Protein 3K26 (pdb70)

Sequence (361 aa):
YSFKCVNSLKEDHNQPLFGVQFNWHSKEGDPLVFATVGSNRVTLYECHSQGEIRLLQSYVDADADENFYTCAWTYDSNTSHPLLAVAGSRGIIRIINPITMQCIKHYVGHGNAINEELKFHPRDPNLLLSVSKDHALRLWNIQTDTLVAIFGGVEGHRDEVLSADYDLLGEKIMSCGMDHSLKLWRINSKRMMNAIKESYDYNPNKTNRPFISQKIHFPDFSTRDIHRNYVDCVRWLGDLILSKSCENAIVCWKPGKMEDDIDKIKPSESNVTILGRFDYSQCDIWYMRFSMDFWQKMLALGNQVGKLYVWDLEVEDPHKAKCTTLTHHKCGAAIRQTSFSRDSSILIAVCDDASIWRWDRQ

Structure (mmCIF, N/CA/C/O backbone):
data_3K26
#
_entry.id   3K26
#
_cell.length_a   57.920
_cell.length_b   85.310
_cell.length_c   91.390
_cell.angle_alpha   90.00
_cell.angle_beta   90.00
_cell.angle_gamma   90.00
#
_symmetry.space_group_name_H-M   'P 21 21 21'
#
loop_
_entity.id
_entity.type
_entity.pdbx_description
1 polymer 'Polycomb protein EED'
2 polymer 'HISTONE PEPTIDE'
3 water water
#
loop_
_atom_site.group_PDB
_atom_site.id
_atom_site.type_symbol
_atom_site.label_atom_id
_atom_site.label_alt_id
_atom_site.label_comp_id
_atom_site.label_asym_id
_atom_site.label_entity_id
_atom_site.label_seq_id
_atom_site.pdbx_PDB_ins_code
_atom_site.Cartn_x
_atom_site.Cartn_y
_atom_site.Cartn_z
_atom_site.occupancy
_atom_site.B_iso_or_equiv
_atom_site.auth_seq_id
_atom_site.auth_comp_id
_atom_site.auth_asym_id
_atom_site.auth_atom_id
_atom_site.pdbx_PDB_model_num
ATOM 1 N N . TYR A 1 5 ? 10.594 33.367 -25.087 1.00 46.65 80 TYR A N 1
ATOM 2 C CA . TYR A 1 5 ? 12.005 33.173 -25.470 1.00 46.38 80 TYR A CA 1
ATOM 3 C C . TYR A 1 5 ? 12.236 32.432 -26.851 1.00 44.95 80 TYR A C 1
ATOM 4 O O . TYR A 1 5 ? 11.268 32.377 -27.690 1.00 44.54 80 TYR A O 1
ATOM 13 N N . SER A 1 6 ? 13.492 31.954 -27.098 1.00 42.13 81 SER A N 1
ATOM 14 C CA . SER A 1 6 ? 13.985 31.373 -28.398 1.00 37.18 81 SER A CA 1
ATOM 15 C C . SER A 1 6 ? 13.323 30.005 -28.709 1.00 32.82 81 SER A C 1
ATOM 16 O O . SER A 1 6 ? 14.032 28.982 -29.070 1.00 32.00 81 SER A O 1
ATOM 19 N N . PHE A 1 7 ? 11.988 29.991 -28.658 1.00 23.42 82 PHE A N 1
ATOM 20 C CA . PHE A 1 7 ? 11.280 28.737 -29.083 1.00 19.55 82 PHE A CA 1
ATOM 21 C C . PHE A 1 7 ? 11.208 28.582 -30.578 1.00 18.04 82 PHE A C 1
ATOM 22 O O . PHE A 1 7 ? 11.007 29.573 -31.318 1.00 18.76 82 PHE A O 1
ATOM 30 N N . LYS A 1 8 ? 11.386 27.348 -31.071 1.00 14.62 83 LYS A N 1
ATOM 31 C CA . LYS A 1 8 ? 11.066 27.113 -32.443 1.00 14.83 83 LYS A CA 1
ATOM 32 C C . LYS A 1 8 ? 10.181 25.914 -32.657 1.00 13.79 83 LYS A C 1
ATOM 33 O O . LYS A 1 8 ? 10.229 24.958 -31.904 1.00 13.42 83 LYS A O 1
ATOM 39 N N . CYS A 1 9 ? 9.369 25.975 -33.702 1.00 14.18 84 CYS A N 1
ATOM 40 C CA . CYS A 1 9 ? 8.396 24.907 -33.912 1.00 14.71 84 CYS A CA 1
ATOM 41 C C . CYS A 1 9 ? 9.084 23.694 -34.590 1.00 14.22 84 CYS A C 1
ATOM 42 O O . CYS A 1 9 ? 9.730 23.874 -35.635 1.00 15.26 84 CYS A O 1
ATOM 45 N N . VAL A 1 10 ? 9.035 22.563 -33.929 1.00 12.38 85 VAL A N 1
ATOM 46 C CA . VAL A 1 10 ? 9.788 21.390 -34.343 1.00 11.47 85 VAL A CA 1
ATOM 47 C C . VAL A 1 10 ? 8.895 20.283 -34.807 1.00 14.48 85 VAL A C 1
ATOM 48 O O . VAL A 1 10 ? 9.419 19.342 -35.485 1.00 15.54 85 VAL A O 1
ATOM 52 N N . ASN A 1 11 ? 7.597 20.310 -34.529 1.00 13.90 86 ASN A N 1
ATOM 53 C CA . ASN A 1 11 ? 6.703 19.262 -35.077 1.00 12.82 86 ASN A CA 1
ATOM 54 C C . ASN A 1 11 ? 5.284 19.633 -34.868 1.00 13.38 86 ASN A C 1
ATOM 55 O O . ASN A 1 11 ? 4.983 20.562 -34.084 1.00 12.69 86 ASN A O 1
ATOM 60 N N . SER A 1 12 ? 4.386 18.923 -35.496 1.00 11.26 87 SER A N 1
ATOM 61 C CA . SER A 1 12 ? 2.975 19.076 -35.262 1.00 11.16 87 SER A CA 1
ATOM 62 C C . SER A 1 12 ? 2.306 17.751 -35.667 1.00 12.73 87 SER A C 1
ATOM 63 O O . SER A 1 12 ? 2.919 16.937 -36.444 1.00 13.17 87 SER A O 1
ATOM 66 N N . LEU A 1 13 ? 1.101 17.500 -35.191 1.00 12.24 88 LEU A N 1
ATOM 67 C CA . LEU A 1 13 ? 0.336 16.377 -35.695 1.00 13.79 88 LEU A CA 1
ATOM 68 C C . LEU A 1 13 ? -1.135 16.659 -35.481 1.00 14.61 88 LEU A C 1
ATOM 69 O O . LEU A 1 13 ? -1.514 17.652 -34.894 1.00 13.33 88 LEU A O 1
ATOM 74 N N . LYS A 1 14 ? -1.972 15.738 -35.900 1.00 13.13 89 LYS A N 1
ATOM 75 C CA . LYS A 1 14 ? -3.403 15.974 -35.737 1.00 15.26 89 LYS A CA 1
ATOM 76 C C . LYS A 1 14 ? -4.052 14.652 -35.271 1.00 16.12 89 LYS A C 1
ATOM 77 O O . LYS A 1 14 ? -3.735 13.575 -35.818 1.00 18.79 89 LYS A O 1
ATOM 83 N N . GLU A 1 15 ? -4.928 14.689 -34.295 1.00 13.46 90 GLU A N 1
ATOM 84 C CA . GLU A 1 15 ? -5.636 13.490 -33.857 1.00 11.65 90 GLU A CA 1
ATOM 85 C C . GLU A 1 15 ? -6.816 13.160 -34.789 1.00 14.58 90 GLU A C 1
ATOM 86 O O . GLU A 1 15 ? -7.439 14.052 -35.394 1.00 15.63 90 GLU A O 1
ATOM 92 N N . ASP A 1 16 ? -7.116 11.868 -34.830 1.00 15.61 91 ASP A N 1
ATOM 93 C CA . ASP A 1 16 ? -8.046 11.380 -35.920 1.00 18.81 91 ASP A CA 1
ATOM 94 C C . ASP A 1 16 ? -9.497 11.720 -35.736 1.00 17.92 91 ASP A C 1
ATOM 95 O O . ASP A 1 16 ? -10.282 11.598 -36.698 1.00 18.07 91 ASP A O 1
ATOM 100 N N . HIS A 1 17 ? -9.897 12.237 -34.590 1.00 17.60 92 HIS A N 1
ATOM 101 C CA . HIS A 1 17 ? -11.271 12.595 -34.352 1.00 15.74 92 HIS A CA 1
ATOM 102 C C . HIS A 1 17 ? -11.721 13.918 -34.974 1.00 16.75 92 HIS A C 1
ATOM 103 O O . HIS A 1 17 ? -12.948 14.161 -35.119 1.00 18.26 92 HIS A O 1
ATOM 110 N N . ASN A 1 18 ? -10.740 14.783 -35.255 1.00 17.34 93 ASN A N 1
ATOM 111 C CA . ASN A 1 18 ? -10.987 16.098 -35.889 1.00 19.39 93 ASN A CA 1
ATOM 112 C C . ASN A 1 18 ? -11.875 17.019 -35.053 1.00 17.88 93 ASN A C 1
ATOM 113 O O . ASN A 1 18 ? -12.469 17.952 -35.583 1.00 21.76 93 ASN A O 1
ATOM 118 N N . GLN A 1 19 ? -12.009 16.774 -33.762 1.00 16.00 94 GLN A N 1
ATOM 119 C CA . GLN A 1 19 ? -12.789 17.653 -32.867 1.00 13.53 94 GLN A CA 1
ATOM 120 C C . GLN A 1 19 ? -11.806 18.518 -32.052 1.00 12.67 94 GLN A C 1
ATOM 121 O O . GLN A 1 19 ? -10.637 18.235 -32.024 1.00 13.19 94 GLN A O 1
ATOM 127 N N . PRO A 1 20 ? -12.304 19.585 -31.390 1.00 13.03 95 PRO A N 1
ATOM 128 C CA . PRO A 1 20 ? -11.368 20.447 -30.719 1.00 10.31 95 PRO A CA 1
ATOM 129 C C . PRO A 1 20 ? -10.613 19.683 -29.597 1.00 9.41 95 PRO A C 1
ATOM 130 O O . PRO A 1 20 ? -11.199 18.859 -28.866 1.00 11.50 95 PRO A O 1
ATOM 134 N N . LEU A 1 21 ? -9.334 19.990 -29.468 1.00 9.90 96 LEU A N 1
ATOM 135 C CA . LEU A 1 21 ? -8.591 19.532 -28.280 1.00 11.60 96 LEU A CA 1
ATOM 136 C C . LEU A 1 21 ? -8.705 20.691 -27.321 1.00 12.47 96 LEU A C 1
ATOM 137 O O . LEU A 1 21 ? -8.217 21.830 -27.607 1.00 12.36 96 LEU A O 1
ATOM 142 N N . PHE A 1 22 ? -9.438 20.476 -26.215 1.00 9.77 97 PHE A N 1
ATOM 143 C CA . PHE A 1 22 ? -9.738 21.573 -25.252 1.00 10.51 97 PHE A CA 1
ATOM 144 C C . PHE A 1 22 ? -8.638 21.686 -24.196 1.00 11.48 97 PHE A C 1
ATOM 145 O O . PHE A 1 22 ? -8.520 22.736 -23.532 1.00 14.69 97 PHE A O 1
ATOM 153 N N . GLY A 1 23 ? -7.862 20.606 -24.014 1.00 9.06 98 GLY A N 1
ATOM 154 C CA . GLY A 1 23 ? -6.901 20.620 -22.967 1.00 8.58 98 GLY A CA 1
ATOM 155 C C . GLY A 1 23 ? -5.602 19.921 -23.226 1.00 9.06 98 GLY A C 1
ATOM 156 O O . GLY A 1 23 ? -5.541 18.968 -23.996 1.00 8.55 98 GLY A O 1
ATOM 157 N N . VAL A 1 24 ? -4.531 20.488 -22.654 1.00 5.99 99 VAL A N 1
ATOM 158 C CA . VAL A 1 24 ? -3.222 19.787 -22.697 1.00 6.21 99 VAL A CA 1
ATOM 159 C C . VAL A 1 24 ? -2.473 19.971 -21.380 1.00 8.60 99 VAL A C 1
ATOM 160 O O . VAL A 1 24 ? -2.492 21.063 -20.847 1.00 8.34 99 VAL A O 1
ATOM 164 N N . GLN A 1 25 ? -1.835 18.914 -20.878 1.00 5.83 100 GLN A N 1
ATOM 165 C CA . GLN A 1 25 ? -1.018 19.057 -19.657 1.00 6.21 100 GLN A CA 1
ATOM 166 C C . GLN A 1 25 ? 0.211 18.143 -19.748 1.00 7.64 100 GLN A C 1
ATOM 167 O O . GLN A 1 25 ? 0.037 16.914 -19.837 1.00 7.55 100 GLN A O 1
ATOM 173 N N . PHE A 1 26 ? 1.416 18.765 -19.618 1.00 6.85 101 PHE A N 1
ATOM 174 C CA . PHE A 1 26 ? 2.581 17.892 -19.301 1.00 5.77 101 PHE A CA 1
ATOM 175 C C . PHE A 1 26 ? 2.417 17.330 -17.921 1.00 6.61 101 PHE A C 1
ATOM 176 O O . PHE A 1 26 ? 1.843 17.984 -17.009 1.00 7.90 101 PHE A O 1
ATOM 184 N N . ASN A 1 27 ? 2.983 16.094 -17.780 1.00 7.17 102 ASN A N 1
ATOM 185 C CA . ASN A 1 27 ? 3.085 15.495 -16.477 1.00 7.95 102 ASN A CA 1
ATOM 186 C C . ASN A 1 27 ? 4.289 16.052 -15.722 1.00 9.72 102 ASN A C 1
ATOM 187 O O . ASN A 1 27 ? 5.434 15.630 -16.029 1.00 11.06 102 ASN A O 1
ATOM 192 N N . TRP A 1 28 ? 4.090 16.964 -14.735 1.00 10.49 103 TRP A N 1
ATOM 193 C CA . TRP A 1 28 ? 5.240 17.453 -13.980 1.00 11.09 103 TRP A CA 1
ATOM 194 C C . TRP A 1 28 ? 5.663 16.511 -12.849 1.00 13.06 103 TRP A C 1
ATOM 195 O O . TRP A 1 28 ? 6.624 16.830 -12.126 1.00 18.37 103 TRP A O 1
ATOM 206 N N . HIS A 1 29 ? 5.022 15.357 -12.729 1.00 14.09 104 HIS A N 1
ATOM 207 C CA . HIS A 1 29 ? 5.470 14.327 -11.743 1.00 15.45 104 HIS A CA 1
ATOM 208 C C . HIS A 1 29 ? 6.262 13.233 -12.497 1.00 18.02 104 HIS A C 1
ATOM 209 O O . HIS A 1 29 ? 6.331 12.145 -11.992 1.00 22.25 104 HIS A O 1
ATOM 216 N N . SER A 1 30 ? 6.730 13.488 -13.728 1.00 21.06 105 SER A N 1
ATOM 217 C CA . SER A 1 30 ? 7.421 12.407 -14.491 1.00 23.76 105 SER A CA 1
ATOM 218 C C . SER A 1 30 ? 8.742 12.115 -13.827 1.00 25.76 105 SER A C 1
ATOM 219 O O . SER A 1 30 ? 9.299 12.983 -13.209 1.00 26.54 105 SER A O 1
ATOM 222 N N . LYS A 1 31 ? 9.202 10.851 -13.852 1.00 28.32 106 LYS A N 1
ATOM 223 C CA . LYS A 1 31 ? 10.367 10.473 -13.017 1.00 29.15 106 LYS A CA 1
ATOM 224 C C . LYS A 1 31 ? 11.695 10.869 -13.692 1.00 27.90 106 LYS A C 1
ATOM 225 O O . LYS A 1 31 ? 11.772 11.061 -14.905 1.00 27.17 106 LYS A O 1
ATOM 231 N N . GLU A 1 32 ? 12.741 11.082 -12.895 1.00 28.67 107 GLU A N 1
ATOM 232 C CA . GLU A 1 32 ? 14.033 11.528 -13.459 1.00 29.73 107 GLU A CA 1
ATOM 233 C C . GLU A 1 32 ? 14.476 10.489 -14.443 1.00 29.68 107 GLU A C 1
ATOM 234 O O . GLU A 1 32 ? 14.343 9.292 -14.158 1.00 29.18 107 GLU A O 1
ATOM 240 N N . GLY A 1 33 ? 15.045 10.922 -15.559 1.00 28.99 108 GLY A N 1
ATOM 241 C CA . GLY A 1 33 ? 15.555 9.960 -16.546 1.00 30.00 108 GLY A CA 1
ATOM 242 C C . GLY A 1 33 ? 14.471 9.486 -17.544 1.00 29.56 108 GLY A C 1
ATOM 243 O O . GLY A 1 33 ? 14.807 8.939 -18.584 1.00 31.68 108 GLY A O 1
ATOM 244 N N . ASP A 1 34 ? 13.180 9.639 -17.237 1.00 27.05 109 ASP A N 1
ATOM 245 C CA . ASP A 1 34 ? 12.146 9.178 -18.177 1.00 25.00 109 ASP A CA 1
ATOM 246 C C . ASP A 1 34 ? 11.783 10.354 -19.160 1.00 22.81 109 ASP A C 1
ATOM 247 O O . ASP A 1 34 ? 11.883 11.528 -18.758 1.00 19.20 109 ASP A O 1
ATOM 252 N N . PRO A 1 35 ? 11.277 10.041 -20.373 1.00 20.80 110 PRO A N 1
ATOM 253 C CA . PRO A 1 35 ? 10.953 11.076 -21.306 1.00 20.43 110 PRO A CA 1
ATOM 254 C C . PRO A 1 35 ? 9.796 11.952 -20.771 1.00 15.27 110 PRO A C 1
ATOM 255 O O . PRO A 1 35 ? 9.019 11.507 -19.928 1.00 16.75 110 PRO A O 1
ATOM 259 N N . LEU A 1 36 ? 9.722 13.174 -21.281 1.00 14.47 111 LEU A N 1
ATOM 260 C CA . LEU A 1 36 ? 8.633 14.037 -20.957 1.00 13.00 111 LEU A CA 1
ATOM 261 C C . LEU A 1 36 ? 7.352 13.565 -21.631 1.00 14.68 111 LEU A C 1
ATOM 262 O O . LEU A 1 36 ? 7.400 13.130 -22.789 1.00 13.85 111 LEU A O 1
ATOM 267 N N . VAL A 1 37 ? 6.225 13.676 -20.919 1.00 10.93 112 VAL A N 1
ATOM 268 C CA . VAL A 1 37 ? 4.958 13.080 -21.388 1.00 10.20 112 VAL A CA 1
ATOM 269 C C . VAL A 1 37 ? 3.888 14.125 -21.170 1.00 9.92 112 VAL A C 1
ATOM 270 O O . VAL A 1 37 ? 3.938 14.846 -20.150 1.00 10.79 112 VAL A O 1
ATOM 274 N N . PHE A 1 38 ? 3.010 14.262 -22.163 1.00 7.73 113 PHE A N 1
ATOM 275 C CA . PHE A 1 38 ? 1.899 15.164 -21.994 1.00 6.98 113 PHE A CA 1
ATOM 276 C C . PHE A 1 38 ? 0.602 14.395 -22.377 1.00 8.13 113 PHE A C 1
ATOM 277 O O . PHE A 1 38 ? 0.603 13.473 -23.208 1.00 7.79 113 PHE A O 1
ATOM 285 N N . ALA A 1 39 ? -0.484 14.876 -21.784 1.00 6.62 114 ALA A N 1
ATOM 286 C CA . ALA A 1 39 ? -1.836 14.383 -22.172 1.00 6.87 114 ALA A CA 1
ATOM 287 C C . ALA A 1 39 ? -2.615 15.440 -22.931 1.00 7.83 114 ALA A C 1
ATOM 288 O O . ALA A 1 39 ? -2.490 16.649 -22.623 1.00 7.72 114 ALA A O 1
ATOM 290 N N . THR A 1 40 ? -3.465 14.981 -23.877 1.00 8.05 115 THR A N 1
ATOM 291 C CA . THR A 1 40 ? -4.387 15.920 -24.551 1.00 9.16 115 THR A CA 1
ATOM 292 C C . THR A 1 40 ? -5.772 15.409 -24.243 1.00 8.74 115 THR A C 1
ATOM 293 O O . THR A 1 40 ? -5.969 14.170 -24.125 1.00 10.02 115 THR A O 1
ATOM 297 N N . VAL A 1 41 ? -6.776 16.296 -24.320 1.00 7.34 116 VAL A N 1
ATOM 298 C CA . VAL A 1 41 ? -8.180 15.825 -24.125 1.00 9.57 116 VAL A CA 1
ATOM 299 C C . VAL A 1 41 ? -9.013 16.492 -25.160 1.00 8.85 116 VAL A C 1
ATOM 300 O O . VAL A 1 41 ? -8.902 17.686 -25.424 1.00 9.81 116 VAL A O 1
ATOM 304 N N . GLY A 1 42 ? -9.883 15.664 -25.764 1.00 9.09 117 GLY A N 1
ATOM 305 C CA . GLY A 1 42 ? -10.899 16.260 -26.648 1.00 11.20 117 GLY A CA 1
ATOM 306 C C . GLY A 1 42 ? -11.647 15.098 -27.229 1.00 11.12 117 GLY A C 1
ATOM 307 O O . GLY A 1 42 ? -11.336 13.910 -26.953 1.00 11.41 117 GLY A O 1
ATOM 308 N N . SER A 1 43 ? -12.720 15.453 -27.908 1.00 11.02 118 SER A N 1
ATOM 309 C CA . SER A 1 43 ? -13.713 14.397 -28.294 1.00 12.25 118 SER A CA 1
ATOM 310 C C . SER A 1 43 ? -14.076 13.661 -26.977 1.00 10.22 118 SER A C 1
ATOM 311 O O . SER A 1 43 ? -14.102 14.308 -25.904 1.00 12.63 118 SER A O 1
ATOM 314 N N . ASN A 1 44 ? -14.215 12.320 -27.010 1.00 10.87 119 ASN A N 1
ATOM 315 C CA . ASN A 1 44 ? -14.436 11.560 -25.811 1.00 10.63 119 ASN A CA 1
ATOM 316 C C . ASN A 1 44 ? -13.173 10.804 -25.406 1.00 10.36 119 ASN A C 1
ATOM 317 O O . ASN A 1 44 ? -13.271 9.634 -24.921 1.00 10.26 119 ASN A O 1
ATOM 322 N N . ARG A 1 45 ? -12.007 11.452 -25.570 1.00 9.13 120 ARG A N 1
ATOM 323 C CA . ARG A 1 45 ? -10.752 10.690 -25.240 1.00 9.62 120 ARG A CA 1
ATOM 324 C C . ARG A 1 45 ? -9.715 11.565 -24.546 1.00 10.22 120 ARG A C 1
ATOM 325 O O . ARG A 1 45 ? -9.781 12.785 -24.541 1.00 9.79 120 ARG A O 1
ATOM 333 N N . VAL A 1 46 ? -8.805 10.845 -23.929 1.00 8.07 121 VAL A N 1
ATOM 334 C CA . VAL A 1 46 ? -7.575 11.460 -23.431 1.00 7.21 121 VAL A CA 1
ATOM 335 C C . VAL A 1 46 ? -6.461 10.634 -24.054 1.00 7.51 121 VAL A C 1
ATOM 336 O O . VAL A 1 46 ? -6.577 9.401 -24.151 1.00 9.39 121 VAL A O 1
ATOM 340 N N . THR A 1 47 ? -5.390 11.327 -24.489 1.00 7.40 122 THR A N 1
ATOM 341 C CA . THR A 1 47 ? -4.285 10.559 -25.174 1.00 6.61 122 THR A CA 1
ATOM 342 C C . THR A 1 47 ? -2.993 11.018 -24.566 1.00 7.81 122 THR A C 1
ATOM 343 O O . THR A 1 47 ? -2.850 12.230 -24.305 1.00 8.32 122 THR A O 1
ATOM 347 N N . LEU A 1 48 ? -2.037 10.094 -24.414 1.00 8.08 123 LEU A N 1
ATOM 348 C CA . LEU A 1 48 ? -0.704 10.476 -23.903 1.00 8.11 123 LEU A CA 1
ATOM 349 C C . LEU A 1 48 ? 0.301 10.392 -25.064 1.00 7.42 123 LEU A C 1
ATOM 350 O O . LEU A 1 48 ? 0.231 9.419 -25.922 1.00 9.29 123 LEU A O 1
ATOM 355 N N . TYR A 1 49 ? 1.261 11.287 -24.983 1.00 8.56 124 TYR A N 1
ATOM 356 C CA . TYR A 1 49 ? 2.373 11.283 -25.972 1.00 7.31 124 TYR A CA 1
ATOM 357 C C . TYR A 1 49 ? 3.665 11.504 -25.245 1.00 10.06 124 TYR A C 1
ATOM 358 O O . TYR A 1 49 ? 3.713 12.177 -24.156 1.00 8.72 124 TYR A O 1
ATOM 367 N N . GLU A 1 50 ? 4.782 10.992 -25.810 1.00 9.01 125 GLU A N 1
ATOM 368 C CA . GLU A 1 50 ? 6.076 11.260 -25.208 1.00 11.36 125 GLU A CA 1
ATOM 369 C C . GLU A 1 50 ? 6.930 12.084 -26.138 1.00 13.01 125 GLU A C 1
ATOM 370 O O . GLU A 1 50 ? 6.913 11.840 -27.362 1.00 13.96 125 GLU A O 1
ATOM 376 N N . CYS A 1 51 ? 7.655 13.083 -25.606 1.00 10.92 126 CYS A N 1
ATOM 377 C CA . CYS A 1 51 ? 8.512 13.972 -26.447 1.00 12.51 126 CYS A CA 1
ATOM 378 C C . CYS A 1 51 ? 9.923 13.344 -26.538 1.00 12.88 126 CYS A C 1
ATOM 379 O O . CYS A 1 51 ? 10.532 12.962 -25.528 1.00 15.67 126 CYS A O 1
ATOM 382 N N . HIS A 1 52 ? 10.389 13.229 -27.777 1.00 12.44 127 HIS A N 1
ATOM 383 C CA . HIS A 1 52 ? 11.688 12.736 -28.054 1.00 14.79 127 HIS A CA 1
ATOM 384 C C . HIS A 1 52 ? 12.510 13.688 -28.888 1.00 16.44 127 HIS A C 1
ATOM 385 O O . HIS A 1 52 ? 12.061 14.743 -29.330 1.00 15.81 127 HIS A O 1
ATOM 392 N N . SER A 1 53 ? 13.765 13.271 -29.155 1.00 16.86 128 SER A N 1
ATOM 393 C CA . SER A 1 53 ? 14.674 14.134 -29.918 1.00 16.83 128 SER A CA 1
ATOM 394 C C . SER A 1 53 ? 14.195 14.298 -31.331 1.00 18.13 128 SER A C 1
ATOM 395 O O . SER A 1 53 ? 13.330 13.536 -31.854 1.00 16.13 128 SER A O 1
ATOM 398 N N . GLN A 1 54 ? 14.770 15.315 -32.021 1.00 19.67 129 GLN A N 1
ATOM 399 C CA . GLN A 1 54 ? 14.402 15.664 -33.375 1.00 19.69 129 GLN A CA 1
ATOM 400 C C . GLN A 1 54 ? 12.956 15.938 -33.519 1.00 17.15 129 GLN A C 1
ATOM 401 O O . GLN A 1 54 ? 12.362 15.696 -34.543 1.00 19.25 129 GLN A O 1
ATOM 407 N N . GLY A 1 55 ? 12.372 16.499 -32.456 1.00 17.37 130 GLY A N 1
ATOM 408 C CA . GLY A 1 55 ? 11.021 16.944 -32.539 1.00 15.07 130 GLY A CA 1
ATOM 409 C C . GLY A 1 55 ? 9.995 15.773 -32.423 1.00 15.77 130 GLY A C 1
ATOM 410 O O . GLY A 1 55 ? 8.801 15.966 -32.574 1.00 15.38 130 GLY A O 1
ATOM 411 N N . GLU A 1 56 ? 10.437 14.526 -32.257 1.00 13.11 131 GLU A N 1
ATOM 412 C CA . GLU A 1 56 ? 9.460 13.441 -32.349 1.00 14.06 131 GLU A CA 1
ATOM 413 C C . GLU A 1 56 ? 8.390 13.540 -31.223 1.00 13.56 131 GLU A C 1
ATOM 414 O O . GLU A 1 56 ? 8.757 13.752 -30.059 1.00 13.53 131 GLU A O 1
ATOM 420 N N . ILE A 1 57 ? 7.114 13.316 -31.581 1.00 15.17 132 ILE A N 1
ATOM 421 C CA . ILE A 1 57 ? 6.002 13.233 -30.589 1.00 13.76 132 ILE A CA 1
ATOM 422 C C . ILE A 1 57 ? 5.529 11.802 -30.736 1.00 15.37 132 ILE A C 1
ATOM 423 O O . ILE A 1 57 ? 4.803 11.520 -31.715 1.00 16.82 132 ILE A O 1
ATOM 428 N N . ARG A 1 58 ? 5.903 10.946 -29.787 1.00 10.20 133 ARG A N 1
ATOM 429 C CA . ARG A 1 58 ? 5.524 9.513 -29.912 1.00 11.09 133 ARG A CA 1
ATOM 430 C C . ARG A 1 58 ? 4.171 9.192 -29.253 1.00 11.14 133 ARG A C 1
ATOM 431 O O . ARG A 1 58 ? 3.943 9.464 -28.081 1.00 9.64 133 ARG A O 1
ATOM 439 N N . LEU A 1 59 ? 3.249 8.698 -30.059 1.00 9.39 134 LEU A N 1
ATOM 440 C CA . LEU A 1 59 ? 1.896 8.318 -29.566 1.00 8.59 134 LEU A CA 1
ATOM 441 C C . LEU A 1 59 ? 1.937 7.106 -28.714 1.00 9.40 134 LEU A C 1
ATOM 442 O O . LEU A 1 59 ? 2.562 6.081 -29.087 1.00 10.64 134 LEU A O 1
ATOM 447 N N . LEU A 1 60 ? 1.312 7.191 -27.528 1.00 7.67 135 LEU A N 1
ATOM 448 C CA . LEU A 1 60 ? 1.346 6.001 -26.619 1.00 7.22 135 LEU A CA 1
ATOM 449 C C . LEU A 1 60 ? -0.012 5.324 -26.672 1.00 8.45 135 LEU A C 1
ATOM 450 O O . LEU A 1 60 ? -0.223 4.380 -27.475 1.00 8.90 135 LEU A O 1
ATOM 455 N N . GLN A 1 61 ? -0.978 5.777 -25.868 1.00 7.93 136 GLN A N 1
ATOM 456 C CA . GLN A 1 61 ? -2.262 5.041 -25.779 1.00 8.10 136 GLN A CA 1
ATOM 457 C C . GLN A 1 61 ? -3.315 6.045 -25.275 1.00 9.42 136 GLN A C 1
ATOM 458 O O . GLN A 1 61 ? -2.960 6.987 -24.495 1.00 8.38 136 GLN A O 1
ATOM 464 N N . SER A 1 62 ? -4.550 5.807 -25.622 1.00 8.26 137 SER A N 1
ATOM 465 C CA . SER A 1 62 ? -5.672 6.639 -25.196 1.00 7.98 137 SER A CA 1
ATOM 466 C C . SER A 1 62 ? -6.604 5.909 -24.265 1.00 10.14 137 SER A C 1
ATOM 467 O O . SER A 1 62 ? -6.591 4.668 -24.171 1.00 10.56 137 SER A O 1
ATOM 470 N N . TYR A 1 63 ? -7.347 6.691 -23.471 1.00 9.44 138 TYR A N 1
ATOM 471 C CA . TYR A 1 63 ? -8.531 6.192 -22.806 1.00 8.67 138 TYR A CA 1
ATOM 472 C C . TYR A 1 63 ? -9.709 6.797 -23.612 1.00 9.75 138 TYR A C 1
ATOM 473 O O . TYR A 1 63 ? -9.742 8.028 -23.842 1.00 10.34 138 TYR A O 1
ATOM 482 N N . VAL A 1 64 ? -10.646 5.951 -24.054 1.00 10.68 139 VAL A N 1
ATOM 483 C CA . VAL A 1 64 ? -11.836 6.464 -24.809 1.00 9.64 139 VAL A CA 1
ATOM 484 C C . VAL A 1 64 ? -13.046 6.113 -23.947 1.00 11.51 139 VAL A C 1
ATOM 485 O O . VAL A 1 64 ? -13.257 4.977 -23.562 1.00 12.51 139 VAL A O 1
ATOM 489 N N . ASP A 1 65 ? -13.911 7.099 -23.685 1.00 9.10 140 ASP A N 1
ATOM 490 C CA . ASP A 1 65 ? -15.064 6.841 -22.809 1.00 11.56 140 ASP A CA 1
ATOM 491 C C . ASP A 1 65 ? -16.068 5.907 -23.502 1.00 14.50 140 ASP A C 1
ATOM 492 O O . ASP A 1 65 ? -16.198 5.920 -24.741 1.00 15.24 140 ASP A O 1
ATOM 497 N N . ALA A 1 66 ? -16.737 5.112 -22.676 1.00 16.47 141 ALA A N 1
ATOM 498 C CA . ALA A 1 66 ? -17.823 4.254 -23.222 1.00 18.98 141 ALA A CA 1
ATOM 499 C C . ALA A 1 66 ? -18.923 5.048 -23.905 1.00 18.65 141 ALA A C 1
ATOM 500 O O . ALA A 1 66 ? -19.561 4.518 -24.870 1.00 19.20 141 ALA A O 1
ATOM 502 N N . ASP A 1 67 ? -19.160 6.283 -23.458 1.00 16.41 142 ASP A N 1
ATOM 503 C CA . ASP A 1 67 ? -20.194 7.098 -24.067 1.00 19.27 142 ASP A CA 1
ATOM 504 C C . ASP A 1 67 ? -19.622 7.855 -25.241 1.00 18.95 142 ASP A C 1
ATOM 505 O O . ASP A 1 67 ? -18.841 8.782 -25.056 1.00 18.70 142 ASP A O 1
ATOM 510 N N . ALA A 1 68 ? -20.130 7.596 -26.436 1.00 19.45 143 ALA A N 1
ATOM 511 C CA . ALA A 1 68 ? -19.684 8.330 -27.626 1.00 20.08 143 ALA A CA 1
ATOM 512 C C . ALA A 1 68 ? -19.990 9.826 -27.492 1.00 20.20 143 ALA A C 1
ATOM 513 O O . ALA A 1 68 ? -19.393 10.644 -28.194 1.00 21.80 143 ALA A O 1
ATOM 515 N N . ASP A 1 69 ? -20.937 10.171 -26.634 1.00 19.17 144 ASP A N 1
ATOM 516 C CA . ASP A 1 69 ? -21.342 11.582 -26.471 1.00 20.87 144 ASP A CA 1
ATOM 517 C C . ASP A 1 69 ? -20.620 12.350 -25.328 1.00 18.81 144 ASP A C 1
ATOM 518 O O . ASP A 1 69 ? -20.934 13.525 -25.047 1.00 18.22 144 ASP A O 1
ATOM 523 N N . GLU A 1 70 ? -19.782 11.628 -24.565 1.00 14.98 145 GLU A N 1
ATOM 524 C CA . GLU A 1 70 ? -18.912 12.367 -23.594 1.00 14.75 145 GLU A CA 1
ATOM 525 C C . GLU A 1 70 ? -18.051 13.323 -24.384 1.00 14.05 145 GLU A C 1
ATOM 526 O O . GLU A 1 70 ? -17.659 13.008 -25.561 1.00 13.23 145 GLU A O 1
ATOM 532 N N . ASN A 1 71 ? -17.686 14.492 -23.794 1.00 10.86 146 ASN A N 1
ATOM 533 C CA . ASN A 1 71 ? -16.688 15.307 -24.367 1.00 10.63 146 ASN A CA 1
ATOM 534 C C . ASN A 1 71 ? -15.753 15.737 -23.236 1.00 9.76 146 ASN A C 1
ATOM 535 O O . ASN A 1 71 ? -16.243 16.444 -22.323 1.00 11.21 146 ASN A O 1
ATOM 540 N N . PHE A 1 72 ? -14.504 15.257 -23.187 1.00 9.38 147 PHE A N 1
ATOM 541 C CA . PHE A 1 72 ? -13.666 15.653 -22.076 1.00 9.48 147 PHE A CA 1
ATOM 542 C C . PHE A 1 72 ? -13.181 17.087 -22.396 1.00 10.20 147 PHE A C 1
ATOM 543 O O . PHE A 1 72 ? -12.794 17.448 -23.535 1.00 10.20 147 PHE A O 1
ATOM 551 N N . TYR A 1 73 ? -13.092 17.870 -21.342 1.00 6.86 148 TYR A N 1
ATOM 552 C CA . TYR A 1 73 ? -12.733 19.265 -21.506 1.00 8.40 148 TYR A CA 1
ATOM 553 C C . TYR A 1 73 ? -11.384 19.580 -20.795 1.00 9.48 148 TYR A C 1
ATOM 554 O O . TYR A 1 73 ? -10.680 20.553 -21.200 1.00 10.43 148 TYR A O 1
ATOM 563 N N . THR A 1 74 ? -11.004 18.781 -19.792 1.00 8.41 149 THR A N 1
ATOM 564 C CA . THR A 1 74 ? -9.934 19.222 -18.941 1.00 9.70 149 THR A CA 1
ATOM 565 C C . THR A 1 74 ? -9.235 17.962 -18.417 1.00 9.09 149 THR A C 1
ATOM 566 O O . THR A 1 74 ? -9.840 16.927 -18.241 1.00 6.99 149 THR A O 1
ATOM 570 N N . CYS A 1 75 ? -7.992 18.106 -18.054 1.00 8.41 150 CYS A N 1
ATOM 571 C CA . CYS A 1 75 ? -7.309 17.056 -17.339 1.00 10.25 150 CYS A CA 1
ATOM 572 C C . CYS A 1 75 ? -6.304 17.643 -16.367 1.00 7.97 150 CYS A C 1
ATOM 573 O O . CYS A 1 75 ? -5.966 18.826 -16.464 1.00 8.04 150 CYS A O 1
ATOM 576 N N . ALA A 1 76 ? -5.842 16.851 -15.396 1.00 6.41 151 ALA A N 1
ATOM 577 C CA . ALA A 1 76 ? -4.856 17.357 -14.394 1.00 8.09 151 ALA A CA 1
ATOM 578 C C . ALA A 1 76 ? -4.092 16.143 -13.889 1.00 7.29 151 ALA A C 1
ATOM 579 O O . ALA A 1 76 ? -4.685 15.078 -13.613 1.00 9.32 151 ALA A O 1
ATOM 581 N N . TRP A 1 77 ? -2.778 16.315 -13.701 1.00 7.62 152 TRP A N 1
ATOM 582 C CA . TRP A 1 77 ? -1.953 15.163 -13.126 1.00 6.76 152 TRP A CA 1
ATOM 583 C C . TRP A 1 77 ? -1.747 15.291 -11.655 1.00 6.84 152 TRP A C 1
ATOM 584 O O . TRP A 1 77 ? -1.628 16.402 -11.105 1.00 8.60 152 TRP A O 1
ATOM 595 N N . THR A 1 78 ? -1.704 14.119 -11.031 1.00 6.06 153 THR A N 1
ATOM 596 C CA . THR A 1 78 ? -1.216 14.066 -9.671 1.00 6.58 153 THR A CA 1
ATOM 597 C C . THR A 1 78 ? -0.411 12.763 -9.548 1.00 8.22 153 THR A C 1
ATOM 598 O O . THR A 1 78 ? 0.053 12.209 -10.572 1.00 8.66 153 THR A O 1
ATOM 602 N N . TYR A 1 79 ? -0.162 12.311 -8.341 1.00 9.28 154 TYR A N 1
ATOM 603 C CA . TYR A 1 79 ? 0.446 10.986 -8.113 1.00 10.28 154 TYR A CA 1
ATOM 604 C C . TYR A 1 79 ? -0.257 10.278 -6.988 1.00 8.82 154 TYR A C 1
ATOM 605 O O . TYR A 1 79 ? -0.906 10.916 -6.141 1.00 8.37 154 TYR A O 1
ATOM 614 N N . ASP A 1 80 ? -0.091 8.979 -6.930 1.00 7.76 155 ASP A N 1
ATOM 615 C CA . ASP A 1 80 ? -0.620 8.232 -5.833 1.00 9.85 155 ASP A CA 1
ATOM 616 C C . ASP A 1 80 ? 0.259 8.480 -4.587 1.00 9.43 155 ASP A C 1
ATOM 617 O O . ASP A 1 80 ? 1.498 8.381 -4.683 1.00 9.81 155 ASP A O 1
ATOM 622 N N . SER A 1 81 ? -0.321 8.920 -3.477 1.00 11.25 156 SER A N 1
ATOM 623 C CA . SER A 1 81 ? 0.512 9.365 -2.329 1.00 10.64 156 SER A CA 1
ATOM 624 C C . SER A 1 81 ? 1.220 8.221 -1.623 1.00 12.70 156 SER A C 1
ATOM 625 O O . SER A 1 81 ? 2.159 8.492 -0.845 1.00 12.17 156 SER A O 1
ATOM 628 N N . ASN A 1 82 ? 0.790 6.972 -1.845 1.00 10.22 157 ASN A N 1
ATOM 629 C CA . ASN A 1 82 ? 1.556 5.823 -1.268 1.00 12.06 157 ASN A CA 1
ATOM 630 C C . ASN A 1 82 ? 2.572 5.244 -2.222 1.00 13.08 157 ASN A C 1
ATOM 631 O O . ASN A 1 82 ? 3.642 4.859 -1.787 1.00 14.61 157 ASN A O 1
ATOM 636 N N . THR A 1 83 ? 2.318 5.165 -3.522 1.00 13.73 158 THR A N 1
ATOM 637 C CA . THR A 1 83 ? 3.207 4.463 -4.414 1.00 14.04 158 THR A CA 1
ATOM 638 C C . THR A 1 83 ? 4.043 5.381 -5.235 1.00 13.16 158 THR A C 1
ATOM 639 O O . THR A 1 83 ? 5.070 4.916 -5.807 1.00 14.76 158 THR A O 1
ATOM 643 N N . SER A 1 84 ? 3.696 6.669 -5.293 1.00 10.27 159 SER A N 1
ATOM 644 C CA . SER A 1 84 ? 4.365 7.654 -6.197 1.00 10.57 159 SER A CA 1
ATOM 645 C C . SER A 1 84 ? 4.001 7.589 -7.678 1.00 11.90 159 SER A C 1
ATOM 646 O O . SER A 1 84 ? 4.358 8.477 -8.398 1.00 13.58 159 SER A O 1
ATOM 649 N N . HIS A 1 85 ? 3.232 6.558 -8.052 1.00 12.30 160 HIS A N 1
ATOM 650 C CA . HIS A 1 85 ? 2.946 6.514 -9.467 1.00 13.79 160 HIS A CA 1
ATOM 651 C C . HIS A 1 85 ? 2.054 7.650 -9.904 1.00 9.49 160 HIS A C 1
ATOM 652 O O . HIS A 1 85 ? 1.069 7.928 -9.233 1.00 9.50 160 HIS A O 1
ATOM 659 N N . PRO A 1 86 ? 2.343 8.256 -11.066 1.00 13.15 161 PRO A N 1
ATOM 660 C CA . PRO A 1 86 ? 1.463 9.311 -11.578 1.00 11.92 161 PRO A CA 1
ATOM 661 C C . PRO A 1 86 ? 0.028 8.792 -11.894 1.00 10.34 161 PRO A C 1
ATOM 662 O O . PRO A 1 86 ? -0.217 7.635 -12.181 1.00 11.92 161 PRO A O 1
ATOM 666 N N . LEU A 1 87 ? -0.941 9.718 -11.739 1.00 8.85 162 LEU A N 1
ATOM 667 C CA . LEU A 1 87 ? -2.344 9.466 -11.964 1.00 7.72 162 LEU A CA 1
ATOM 668 C C . LEU A 1 87 ? -2.805 10.641 -12.838 1.00 7.60 162 LEU A C 1
ATOM 669 O O . LEU A 1 87 ? -2.295 11.763 -12.703 1.00 8.03 162 LEU A O 1
ATOM 674 N N . LEU A 1 88 ? -3.845 10.428 -13.660 1.00 7.68 163 LEU A N 1
ATOM 675 C CA . LEU A 1 88 ? -4.334 11.531 -14.484 1.00 7.49 163 LEU A CA 1
ATOM 676 C C . LEU A 1 88 ? -5.851 11.624 -14.259 1.00 9.04 163 LEU A C 1
ATOM 677 O O . LEU A 1 88 ? -6.532 10.596 -14.399 1.00 10.24 163 LEU A O 1
ATOM 682 N N . ALA A 1 89 ? -6.326 12.789 -13.845 1.00 7.44 164 ALA A N 1
ATOM 683 C CA . ALA A 1 89 ? -7.780 12.991 -13.690 1.00 7.07 164 ALA A CA 1
ATOM 684 C C . ALA A 1 89 ? -8.298 13.655 -14.975 1.00 7.48 164 ALA A C 1
ATOM 685 O O . ALA A 1 89 ? -7.650 14.599 -15.547 1.00 8.19 164 ALA A O 1
ATOM 687 N N . VAL A 1 90 ? -9.493 13.256 -15.473 1.00 6.64 165 VAL A N 1
ATOM 688 C CA . VAL A 1 90 ? -10.069 13.904 -16.648 1.00 8.51 165 VAL A CA 1
ATOM 689 C C . VAL A 1 90 ? -11.561 14.099 -16.428 1.00 9.30 165 VAL A C 1
ATOM 690 O O . VAL A 1 90 ? -12.161 13.364 -15.632 1.00 9.24 165 VAL A O 1
ATOM 694 N N . ALA A 1 91 ? -12.142 15.108 -17.038 1.00 8.87 166 ALA A N 1
ATOM 695 C CA . ALA A 1 91 ? -13.592 15.315 -16.881 1.00 7.55 166 ALA A CA 1
ATOM 696 C C . ALA A 1 91 ? -14.080 16.167 -18.018 1.00 8.05 166 ALA A C 1
ATOM 697 O O . ALA A 1 91 ? -13.294 16.906 -18.666 1.00 8.17 166 ALA A O 1
ATOM 699 N N . GLY A 1 92 ? -15.410 16.214 -18.142 1.00 9.09 167 GLY A N 1
ATOM 700 C CA . GLY A 1 92 ? -15.984 17.100 -19.143 1.00 8.96 167 GLY A CA 1
ATOM 701 C C . GLY A 1 92 ? -17.503 17.140 -19.085 1.00 10.01 167 GLY A C 1
ATOM 702 O O . GLY A 1 92 ? -18.100 17.270 -17.990 1.00 11.43 167 GLY A O 1
ATOM 703 N N . SER A 1 93 ? -18.127 16.965 -20.257 1.00 9.95 168 SER A N 1
ATOM 704 C CA . SER A 1 93 ? -19.579 17.317 -20.331 1.00 11.66 168 SER A CA 1
ATOM 705 C C . SER A 1 93 ? -20.417 16.387 -19.493 1.00 12.78 168 SER A C 1
ATOM 706 O O . SER A 1 93 ? -21.501 16.845 -19.016 1.00 13.92 168 SER A O 1
ATOM 709 N N . ARG A 1 94 ? -20.039 15.123 -19.328 1.00 12.54 169 ARG A N 1
ATOM 710 C CA . ARG A 1 94 ? -20.896 14.248 -18.529 1.00 13.02 169 ARG A CA 1
ATOM 711 C C . ARG A 1 94 ? -20.889 14.566 -17.017 1.00 13.23 169 ARG A C 1
ATOM 712 O O . ARG A 1 94 ? -21.707 13.959 -16.281 1.00 13.79 169 ARG A O 1
ATOM 720 N N . GLY A 1 95 ? -19.904 15.331 -16.543 1.00 11.28 170 GLY A N 1
ATOM 721 C CA . GLY A 1 95 ? -19.850 15.686 -15.131 1.00 11.70 170 GLY A CA 1
ATOM 722 C C . GLY A 1 95 ? -19.297 14.546 -14.319 1.00 12.76 170 GLY A C 1
ATOM 723 O O . GLY A 1 95 ? -19.600 14.456 -13.145 1.00 14.05 170 GLY A O 1
ATOM 724 N N . ILE A 1 96 ? -18.500 13.673 -14.926 1.00 9.86 171 ILE A N 1
ATOM 725 C CA . ILE A 1 96 ? -17.914 12.572 -14.229 1.00 10.31 171 ILE A CA 1
ATOM 726 C C . ILE A 1 96 ? -16.398 12.766 -14.215 1.00 10.54 171 ILE A C 1
ATOM 727 O O . ILE A 1 96 ? -15.810 12.936 -15.264 1.00 12.10 171 ILE A O 1
ATOM 732 N N . ILE A 1 97 ? -15.801 12.688 -13.048 1.00 9.19 172 ILE A N 1
ATOM 733 C CA . ILE A 1 97 ? -14.327 12.807 -12.957 1.00 8.50 172 ILE A CA 1
ATOM 734 C C . ILE A 1 97 ? -13.787 11.384 -13.016 1.00 8.15 172 ILE A C 1
ATOM 735 O O . ILE A 1 97 ? -14.193 10.490 -12.227 1.00 9.01 172 ILE A O 1
ATOM 740 N N . ARG A 1 98 ? -12.889 11.136 -13.967 1.00 7.92 173 ARG A N 1
ATOM 741 C CA . ARG A 1 98 ? -12.270 9.810 -14.025 1.00 7.91 173 ARG A CA 1
ATOM 742 C C . ARG A 1 98 ? -10.825 9.901 -13.541 1.00 7.79 173 ARG A C 1
ATOM 743 O O . ARG A 1 98 ? -10.126 10.806 -13.944 1.00 10.29 173 ARG A O 1
ATOM 751 N N . ILE A 1 99 ? -10.370 8.937 -12.721 1.00 8.57 174 ILE A N 1
ATOM 752 C CA . ILE A 1 99 ? -8.974 8.912 -12.348 1.00 9.27 174 ILE A CA 1
ATOM 753 C C . ILE A 1 99 ? -8.429 7.766 -13.180 1.00 9.72 174 ILE A C 1
ATOM 754 O O . ILE A 1 99 ? -8.888 6.583 -13.060 1.00 11.83 174 ILE A O 1
ATOM 759 N N . ILE A 1 100 ? -7.457 8.073 -14.008 1.00 9.11 175 ILE A N 1
ATOM 760 C CA . ILE A 1 100 ? -6.899 7.111 -15.069 1.00 8.45 175 ILE A CA 1
ATOM 761 C C . ILE A 1 100 ? -5.490 6.762 -14.624 1.00 9.32 175 ILE A C 1
ATOM 762 O O . ILE A 1 100 ? -4.724 7.610 -14.231 1.00 8.71 175 ILE A O 1
ATOM 767 N N . ASN A 1 101 ? -5.144 5.439 -14.642 1.00 8.94 176 ASN A N 1
ATOM 768 C CA . ASN A 1 101 ? -3.764 4.968 -14.535 1.00 11.19 176 ASN A CA 1
ATOM 769 C C . ASN A 1 101 ? -3.094 5.239 -15.889 1.00 10.44 176 ASN A C 1
ATOM 770 O O . ASN A 1 101 ? -3.487 4.644 -16.886 1.00 9.87 176 ASN A O 1
ATOM 775 N N . PRO A 1 102 ? -2.109 6.155 -15.947 1.00 7.99 177 PRO A N 1
ATOM 776 C CA . PRO A 1 102 ? -1.600 6.546 -17.304 1.00 9.10 177 PRO A CA 1
ATOM 777 C C . PRO A 1 102 ? -0.796 5.439 -17.929 1.00 10.28 177 PRO A C 1
ATOM 778 O O . PRO A 1 102 ? -0.612 5.510 -19.184 1.00 9.52 177 PRO A O 1
ATOM 782 N N . ILE A 1 103 ? -0.315 4.463 -17.159 1.00 9.28 178 ILE A N 1
ATOM 783 C CA . ILE A 1 103 ? 0.475 3.362 -17.743 1.00 9.62 178 ILE A CA 1
ATOM 784 C C . ILE A 1 103 ? -0.422 2.534 -18.636 1.00 9.26 178 ILE A C 1
ATOM 785 O O . ILE A 1 103 ? -0.132 2.336 -19.821 1.00 8.93 178 ILE A O 1
ATOM 790 N N . THR A 1 104 ? -1.515 2.037 -18.082 1.00 8.12 179 THR A N 1
ATOM 791 C CA . THR A 1 104 ? -2.360 1.125 -18.863 1.00 9.31 179 THR A CA 1
ATOM 792 C C . THR A 1 104 ? -3.609 1.831 -19.427 1.00 8.22 179 THR A C 1
ATOM 793 O O . THR A 1 104 ? -4.396 1.178 -20.147 1.00 8.93 179 THR A O 1
ATOM 797 N N . MET A 1 105 ? -3.851 3.086 -19.026 1.00 8.53 180 MET A N 1
ATOM 798 C CA . MET A 1 105 ? -5.064 3.842 -19.387 1.00 7.24 180 MET A CA 1
ATOM 799 C C . MET A 1 105 ? -6.355 3.240 -18.828 1.00 8.99 180 MET A C 1
ATOM 800 O O . MET A 1 105 ? -7.426 3.589 -19.308 1.00 12.07 180 MET A O 1
ATOM 805 N N . GLN A 1 106 ? -6.267 2.416 -17.803 1.00 10.14 181 GLN A N 1
ATOM 806 C CA . GLN A 1 106 ? -7.473 1.978 -17.110 1.00 11.51 181 GLN A CA 1
ATOM 807 C C . GLN A 1 106 ? -8.042 3.084 -16.274 1.00 10.19 181 GLN A C 1
ATOM 808 O O . GLN A 1 106 ? -7.305 3.851 -15.607 1.00 10.70 181 GLN A O 1
ATOM 814 N N . CYS A 1 107 ? -9.358 3.097 -16.206 1.00 11.55 182 CYS A N 1
ATOM 815 C CA . CYS A 1 107 ? -10.053 4.065 -15.321 1.00 10.44 182 CYS A CA 1
ATOM 816 C C . CYS A 1 107 ? -10.108 3.377 -13.960 1.00 10.53 182 CYS A C 1
ATOM 817 O O . CYS A 1 107 ? -10.737 2.299 -13.814 1.00 13.91 182 CYS A O 1
ATOM 820 N N . ILE A 1 108 ? -9.369 3.908 -13.020 1.00 11.12 183 ILE A N 1
ATOM 821 C CA . ILE A 1 108 ? -9.265 3.236 -11.708 1.00 8.84 183 ILE A CA 1
ATOM 822 C C . ILE A 1 108 ? -10.538 3.441 -10.889 1.00 13.74 183 ILE A C 1
ATOM 823 O O . ILE A 1 108 ? -11.005 2.506 -10.120 1.00 13.91 183 ILE A O 1
ATOM 828 N N . LYS A 1 109 ? -11.069 4.657 -10.954 1.00 11.88 184 LYS A N 1
ATOM 829 C CA . LYS A 1 109 ? -12.319 4.986 -10.276 1.00 12.64 184 LYS A CA 1
ATOM 830 C C . LYS A 1 109 ? -12.870 6.290 -10.774 1.00 12.17 184 LYS A C 1
ATOM 831 O O . LYS A 1 109 ? -12.177 6.969 -11.552 1.00 12.10 184 LYS A O 1
ATOM 837 N N . HIS A 1 110 ? -14.121 6.635 -10.387 1.00 11.91 185 HIS A N 1
ATOM 838 C CA . HIS A 1 110 ? -14.722 7.831 -10.913 1.00 10.48 185 HIS A CA 1
ATOM 839 C C . HIS A 1 110 ? -15.588 8.460 -9.840 1.00 12.73 185 HIS A C 1
ATOM 840 O O . HIS A 1 110 ? -16.017 7.771 -8.821 1.00 12.73 185 HIS A O 1
ATOM 847 N N . TYR A 1 111 ? -15.795 9.747 -10.015 1.00 12.18 186 TYR A N 1
ATOM 848 C CA . TYR A 1 111 ? -16.613 10.490 -9.043 1.00 12.49 186 TYR A CA 1
ATOM 849 C C . TYR A 1 111 ? -17.731 11.210 -9.757 1.00 13.96 186 TYR A C 1
ATOM 850 O O . TYR A 1 111 ? -17.529 11.769 -10.823 1.00 14.88 186 TYR A O 1
ATOM 859 N N . VAL A 1 112 ? -18.882 11.311 -9.125 1.00 14.79 187 VAL A N 1
ATOM 860 C CA . VAL A 1 112 ? -19.964 12.077 -9.751 1.00 17.92 187 VAL A CA 1
ATOM 861 C C . VAL A 1 112 ? -20.437 13.002 -8.644 1.00 19.47 187 VAL A C 1
ATOM 862 O O . VAL A 1 112 ? -20.551 12.620 -7.545 1.00 15.85 187 VAL A O 1
ATOM 866 N N . GLY A 1 113 ? -20.684 14.270 -8.941 1.00 22.16 188 GLY A N 1
ATOM 867 C CA . GLY A 1 113 ? -21.490 14.981 -7.973 1.00 26.36 188 GLY A CA 1
ATOM 868 C C . GLY A 1 113 ? -22.204 15.975 -8.778 1.00 26.48 188 GLY A C 1
ATOM 869 O O . GLY A 1 113 ? -23.361 16.194 -8.618 1.00 24.85 188 GLY A O 1
ATOM 870 N N . HIS A 1 114 ? -21.427 16.594 -9.692 1.00 28.71 189 HIS A N 1
ATOM 871 C CA . HIS A 1 114 ? -21.830 17.843 -10.384 1.00 26.63 189 HIS A CA 1
ATOM 872 C C . HIS A 1 114 ? -23.077 17.411 -11.149 1.00 29.50 189 HIS A C 1
ATOM 873 O O . HIS A 1 114 ? -23.929 18.321 -11.242 1.00 32.32 189 HIS A O 1
ATOM 880 N N . GLY A 1 115 ? -23.292 16.032 -11.382 1.00 25.09 190 GLY A N 1
ATOM 881 C CA . GLY A 1 115 ? -23.766 15.323 -12.683 1.00 25.11 190 GLY A CA 1
ATOM 882 C C . GLY A 1 115 ? -23.704 16.224 -13.969 1.00 20.40 190 GLY A C 1
ATOM 883 O O . GLY A 1 115 ? -23.990 15.849 -15.095 1.00 20.47 190 GLY A O 1
ATOM 884 N N . ASN A 1 116 ? -23.383 17.491 -13.709 1.00 20.17 191 ASN A N 1
ATOM 885 C CA . ASN A 1 116 ? -23.395 18.612 -14.650 1.00 17.75 191 ASN A CA 1
ATOM 886 C C . ASN A 1 116 ? -21.965 18.879 -15.123 1.00 12.22 191 ASN A C 1
ATOM 887 O O . ASN A 1 116 ? -21.053 18.459 -14.411 1.00 15.00 191 ASN A O 1
ATOM 892 N N . ALA A 1 117 ? -21.835 19.462 -16.314 1.00 13.29 192 ALA A N 1
ATOM 893 C CA . ALA A 1 117 ? -20.435 19.476 -17.003 1.00 12.25 192 ALA A CA 1
ATOM 894 C C . ALA A 1 117 ? -19.371 20.070 -16.065 1.00 10.52 192 ALA A C 1
ATOM 895 O O . ALA A 1 117 ? -19.630 21.044 -15.327 1.00 9.04 192 ALA A O 1
ATOM 897 N N . ILE A 1 118 ? -18.129 19.520 -16.182 1.00 7.13 193 ILE A N 1
ATOM 898 C CA . ILE A 1 118 ? -17.001 20.026 -15.442 1.00 7.19 193 ILE A CA 1
ATOM 899 C C . ILE A 1 118 ? -16.125 20.741 -16.416 1.00 7.35 193 ILE A C 1
ATOM 900 O O . ILE A 1 118 ? -15.684 20.170 -17.390 1.00 10.04 193 ILE A O 1
ATOM 905 N N . ASN A 1 119 ? -15.795 21.976 -16.047 1.00 7.57 194 ASN A N 1
ATOM 906 C CA . ASN A 1 119 ? -15.021 22.835 -16.976 1.00 7.49 194 ASN A CA 1
ATOM 907 C C . ASN A 1 119 ? -13.551 22.926 -16.624 1.00 7.74 194 ASN A C 1
ATOM 908 O O . ASN A 1 119 ? -12.719 23.280 -17.506 1.00 9.70 194 ASN A O 1
ATOM 913 N N A GLU A 1 120 ? -13.083 22.629 -15.299 0.50 8.09 195 GLU A N 1
ATOM 914 N N B GLU A 1 120 ? -13.138 22.590 -15.395 0.50 6.84 195 GLU A N 1
ATOM 915 C CA A GLU A 1 120 ? -11.546 22.786 -15.029 0.50 3.62 195 GLU A CA 1
ATOM 916 C CA B GLU A 1 120 ? -11.742 22.625 -14.966 0.50 6.28 195 GLU A CA 1
ATOM 917 C C A GLU A 1 120 ? -11.670 21.816 -13.785 0.50 9.17 195 GLU A C 1
ATOM 918 C C B GLU A 1 120 ? -11.541 21.755 -13.775 0.50 7.80 195 GLU A C 1
ATOM 919 O O A GLU A 1 120 ? -12.443 21.479 -12.917 0.50 8.91 195 GLU A O 1
ATOM 920 O O B GLU A 1 120 ? -12.388 21.627 -12.937 0.50 10.34 195 GLU A O 1
ATOM 931 N N . LEU A 1 121 ? -10.326 21.093 -13.772 1.00 6.18 196 LEU A N 1
ATOM 932 C CA . LEU A 1 121 ? -9.805 20.302 -12.629 1.00 5.35 196 LEU A CA 1
ATOM 933 C C . LEU A 1 121 ? -8.509 20.869 -12.220 1.00 6.42 196 LEU A C 1
ATOM 934 O O . LEU A 1 121 ? -7.679 21.177 -13.072 1.00 8.58 196 LEU A O 1
ATOM 939 N N . LYS A 1 122 ? -8.243 20.952 -10.932 1.00 5.52 197 LYS A N 1
ATOM 940 C CA . LYS A 1 122 ? -6.884 21.420 -10.456 1.00 6.68 197 LYS A CA 1
ATOM 941 C C . LYS A 1 122 ? -6.571 20.623 -9.202 1.00 7.53 197 LYS A C 1
ATOM 942 O O . LYS A 1 122 ? -7.423 20.488 -8.280 1.00 7.51 197 LYS A O 1
ATOM 948 N N . PHE A 1 123 ? -5.318 20.159 -9.113 1.00 6.40 198 PHE A N 1
ATOM 949 C CA . PHE A 1 123 ? -4.881 19.526 -7.841 1.00 5.50 198 PHE A CA 1
ATOM 950 C C . PHE A 1 123 ? -4.212 20.547 -6.938 1.00 8.49 198 PHE A C 1
ATOM 951 O O . PHE A 1 123 ? -3.508 21.478 -7.385 1.00 8.33 198 PHE A O 1
ATOM 959 N N . HIS A 1 124 ? -4.359 20.293 -5.659 1.00 7.86 199 HIS A N 1
ATOM 960 C CA . HIS A 1 124 ? -3.787 21.151 -4.571 1.00 8.80 199 HIS A CA 1
ATOM 961 C C . HIS A 1 124 ? -2.239 21.127 -4.737 1.00 8.70 199 HIS A C 1
ATOM 962 O O . HIS A 1 124 ? -1.665 20.057 -5.024 1.00 9.59 199 HIS A O 1
ATOM 969 N N . PRO A 1 125 ? -1.588 22.286 -4.509 1.00 9.04 200 PRO A N 1
ATOM 970 C CA . PRO A 1 125 ? -0.112 22.285 -4.775 1.00 9.72 200 PRO A CA 1
ATOM 971 C C . PRO A 1 125 ? 0.651 21.558 -3.681 1.00 9.72 200 PRO A C 1
ATOM 972 O O . PRO A 1 125 ? 1.871 21.252 -3.973 1.00 11.78 200 PRO A O 1
ATOM 976 N N . ARG A 1 126 ? 0.102 21.228 -2.540 1.00 10.07 201 ARG A N 1
ATOM 977 C CA . ARG A 1 126 ? 0.877 20.496 -1.541 1.00 11.77 201 ARG A CA 1
ATOM 978 C C . ARG A 1 126 ? 0.337 19.130 -1.239 1.00 13.48 201 ARG A C 1
ATOM 979 O O . ARG A 1 126 ? 1.030 18.301 -0.598 1.00 16.87 201 ARG A O 1
ATOM 987 N N . ASP A 1 127 ? -0.890 18.867 -1.638 1.00 10.85 202 ASP A N 1
ATOM 988 C CA . ASP A 1 127 ? -1.491 17.569 -1.237 1.00 8.00 202 ASP A CA 1
ATOM 989 C C . ASP A 1 127 ? -2.027 16.938 -2.454 1.00 8.29 202 ASP A C 1
ATOM 990 O O . ASP A 1 127 ? -3.006 17.441 -3.036 1.00 7.40 202 ASP A O 1
ATOM 995 N N . PRO A 1 128 ? -1.386 15.876 -2.949 1.00 9.30 203 PRO A N 1
ATOM 996 C CA . PRO A 1 128 ? -1.735 15.308 -4.222 1.00 7.25 203 PRO A CA 1
ATOM 997 C C . PRO A 1 128 ? -3.137 14.681 -4.202 1.00 6.23 203 PRO A C 1
ATOM 998 O O . PRO A 1 128 ? -3.623 14.304 -5.266 1.00 7.94 203 PRO A O 1
ATOM 1002 N N . ASN A 1 129 ? -3.735 14.449 -3.025 1.00 5.71 204 ASN A N 1
ATOM 1003 C CA . ASN A 1 129 ? -5.094 13.876 -2.982 1.00 7.30 204 ASN A CA 1
ATOM 1004 C C . ASN A 1 129 ? -6.224 14.893 -3.119 1.00 10.38 204 ASN A C 1
ATOM 1005 O O . ASN A 1 129 ? -7.343 14.472 -3.233 1.00 8.72 204 ASN A O 1
ATOM 1010 N N . LEU A 1 130 ? -5.951 16.205 -3.030 1.00 6.45 205 LEU A N 1
ATOM 1011 C CA . LEU A 1 130 ? -7.087 17.180 -2.986 1.00 6.89 205 LEU A CA 1
ATOM 1012 C C . LEU A 1 130 ? -7.344 17.728 -4.378 1.00 7.34 205 LEU A C 1
ATOM 1013 O O . LEU A 1 130 ? -6.448 18.451 -4.971 1.00 9.12 205 LEU A O 1
ATOM 1018 N N . LEU A 1 131 ? -8.498 17.385 -4.947 1.00 7.55 206 LEU A N 1
ATOM 1019 C CA . LEU A 1 131 ? -8.802 17.752 -6.325 1.00 6.14 206 LEU A CA 1
ATOM 1020 C C . LEU A 1 131 ? -9.949 18.687 -6.311 1.00 6.97 206 LEU A C 1
ATOM 1021 O O . LEU A 1 131 ? -11.016 18.382 -5.722 1.00 7.44 206 LEU A O 1
ATOM 1026 N N . LEU A 1 132 ? -9.808 19.787 -7.071 1.00 6.19 207 LEU A N 1
ATOM 1027 C CA . LEU A 1 132 ? -10.904 20.801 -7.140 1.00 6.21 207 LEU A CA 1
ATOM 1028 C C . LEU A 1 132 ? -11.491 20.696 -8.530 1.00 7.45 207 LEU A C 1
ATOM 1029 O O . LEU A 1 132 ? -10.780 20.638 -9.515 1.00 8.23 207 LEU A O 1
ATOM 1034 N N . SER A 1 133 ? -12.819 20.641 -8.590 1.00 8.32 208 SER A N 1
ATOM 1035 C CA . SER A 1 133 ? -13.537 20.655 -9.864 1.00 7.91 208 SER A CA 1
ATOM 1036 C C . SER A 1 133 ? -14.434 21.886 -9.906 1.00 8.48 208 SER A C 1
ATOM 1037 O O . SER A 1 133 ? -14.965 22.314 -8.869 1.00 9.68 208 SER A O 1
ATOM 1040 N N . VAL A 1 134 ? -14.562 22.464 -11.077 1.00 7.07 209 VAL A N 1
ATOM 1041 C CA . VAL A 1 134 ? -15.487 23.587 -11.227 1.00 9.17 209 VAL A CA 1
ATOM 1042 C C . VAL A 1 134 ? -16.489 23.235 -12.296 1.00 8.72 209 VAL A C 1
ATOM 1043 O O . VAL A 1 134 ? -16.140 22.612 -13.323 1.00 7.34 209 VAL A O 1
ATOM 1047 N N . SER A 1 135 ? -17.745 23.641 -12.086 1.00 8.93 210 SER A N 1
ATOM 1048 C CA . SER A 1 135 ? -18.864 23.118 -12.893 1.00 10.89 210 SER A CA 1
ATOM 1049 C C . SER A 1 135 ? -19.790 24.146 -13.553 1.00 11.11 210 SER A C 1
ATOM 1050 O O . SER A 1 135 ? -20.016 25.242 -13.047 1.00 9.66 210 SER A O 1
ATOM 1053 N N . LYS A 1 136 ? -20.387 23.675 -14.633 1.00 11.52 211 LYS A N 1
ATOM 1054 C CA . LYS A 1 136 ? -21.510 24.322 -15.236 1.00 10.74 211 LYS A CA 1
ATOM 1055 C C . LYS A 1 136 ? -22.650 24.512 -14.298 1.00 10.62 211 LYS A C 1
ATOM 1056 O O . LYS A 1 136 ? -23.467 25.428 -14.537 1.00 11.39 211 LYS A O 1
ATOM 1062 N N . ASP A 1 137 ? -22.723 23.767 -13.193 1.00 9.69 212 ASP A N 1
ATOM 1063 C CA . ASP A 1 137 ? -23.826 23.904 -12.209 1.00 10.88 212 ASP A CA 1
ATOM 1064 C C . ASP A 1 137 ? -23.596 25.036 -11.209 1.00 9.33 212 ASP A C 1
ATOM 1065 O O . ASP A 1 137 ? -24.395 25.174 -10.301 1.00 11.69 212 ASP A O 1
ATOM 1070 N N . HIS A 1 138 ? -22.569 25.860 -11.434 1.00 8.33 213 HIS A N 1
ATOM 1071 C CA . HIS A 1 138 ? -22.273 27.075 -10.696 1.00 8.37 213 HIS A CA 1
ATOM 1072 C C . HIS A 1 138 ? -21.448 26.836 -9.455 1.00 8.89 213 HIS A C 1
ATOM 1073 O O . HIS A 1 138 ? -21.226 27.783 -8.687 1.00 11.31 213 HIS A O 1
ATOM 1080 N N . ALA A 1 139 ? -21.076 25.605 -9.167 1.00 9.03 214 ALA A N 1
ATOM 1081 C CA . ALA A 1 139 ? -20.354 25.294 -7.932 1.00 8.12 214 ALA A CA 1
ATOM 1082 C C . ALA A 1 139 ? -18.942 24.816 -8.180 1.00 7.22 214 ALA A C 1
ATOM 1083 O O . ALA A 1 139 ? -18.653 24.357 -9.318 1.00 10.30 214 ALA A O 1
ATOM 1085 N N . LEU A 1 140 ? -18.096 24.951 -7.146 1.00 6.43 215 LEU A N 1
ATOM 1086 C CA . LEU A 1 140 ? -16.795 24.246 -7.167 1.00 7.59 215 LEU A CA 1
ATOM 1087 C C . LEU A 1 140 ? -16.958 23.142 -6.131 1.00 7.77 215 LEU A C 1
ATOM 1088 O O . LEU A 1 140 ? -17.757 23.209 -5.159 1.00 7.25 215 LEU A O 1
ATOM 1093 N N . ARG A 1 141 ? -16.205 22.052 -6.312 1.00 2.00 216 ARG A N 1
ATOM 1094 C CA . ARG A 1 141 ? -16.226 20.953 -5.372 1.00 2.00 216 ARG A CA 1
ATOM 1095 C C . ARG A 1 141 ? -14.792 20.523 -5.053 1.00 2.00 216 ARG A C 1
ATOM 1096 O O . ARG A 1 141 ? -14.007 20.449 -5.973 1.00 9.23 216 ARG A O 1
ATOM 1104 N N . LEU A 1 142 ? -14.537 20.243 -3.777 1.00 6.69 217 LEU A N 1
ATOM 1105 C CA . LEU A 1 142 ? -13.177 19.787 -3.358 1.00 6.10 217 LEU A CA 1
ATOM 1106 C C . LEU A 1 142 ? -13.370 18.292 -2.952 1.00 8.82 217 LEU A C 1
ATOM 1107 O O . LEU A 1 142 ? -14.145 17.958 -2.060 1.00 8.46 217 LEU A O 1
ATOM 1112 N N . TRP A 1 143 ? -12.576 17.456 -3.608 1.00 7.29 218 TRP A N 1
ATOM 1113 C CA . TRP A 1 143 ? -12.620 15.994 -3.343 1.00 7.31 218 TRP A CA 1
ATOM 1114 C C . TRP A 1 143 ? -11.313 15.503 -2.747 1.00 8.86 218 TRP A C 1
ATOM 1115 O O . TRP A 1 143 ? -10.230 16.029 -3.068 1.00 7.13 218 TRP A O 1
ATOM 1126 N N . ASN A 1 144 ? -11.411 14.467 -1.908 1.00 7.01 219 ASN A N 1
ATOM 1127 C CA . ASN A 1 144 ? -10.194 13.806 -1.407 1.00 7.30 219 ASN A CA 1
ATOM 1128 C C . ASN A 1 144 ? -10.155 12.443 -2.115 1.00 6.31 219 ASN A C 1
ATOM 1129 O O . ASN A 1 144 ? -10.969 11.555 -1.855 1.00 7.02 219 ASN A O 1
ATOM 1134 N N . ILE A 1 145 ? -9.188 12.268 -3.016 1.00 6.47 220 ILE A N 1
ATOM 1135 C CA . ILE A 1 145 ? -9.167 11.036 -3.859 1.00 7.97 220 ILE A CA 1
ATOM 1136 C C . ILE A 1 145 ? -8.387 9.921 -3.195 1.00 8.99 220 ILE A C 1
ATOM 1137 O O . ILE A 1 145 ? -8.108 8.878 -3.904 1.00 12.59 220 ILE A O 1
ATOM 1142 N N . GLN A 1 146 ? -7.985 10.118 -1.951 1.00 7.82 221 GLN A N 1
ATOM 1143 C CA . GLN A 1 146 ? -7.405 8.989 -1.160 1.00 9.87 221 GLN A CA 1
ATOM 1144 C C . GLN A 1 146 ? -8.562 8.269 -0.498 1.00 10.71 221 GLN A C 1
ATOM 1145 O O . GLN A 1 146 ? -8.672 7.031 -0.594 1.00 11.69 221 GLN A O 1
ATOM 1151 N N . THR A 1 147 ? -9.448 9.002 0.145 1.00 9.63 222 THR A N 1
ATOM 1152 C CA . THR A 1 147 ? -10.622 8.370 0.804 1.00 10.41 222 THR A CA 1
ATOM 1153 C C . THR A 1 147 ? -11.927 8.419 0.024 1.00 11.25 222 THR A C 1
ATOM 1154 O O . THR A 1 147 ? -12.932 7.969 0.560 1.00 9.74 222 THR A O 1
ATOM 1158 N N . ASP A 1 148 ? -11.888 8.926 -1.226 1.00 9.10 223 ASP A N 1
ATOM 1159 C CA . ASP A 1 148 ? -13.061 8.985 -2.126 1.00 7.88 223 ASP A CA 1
ATOM 1160 C C . ASP A 1 148 ? -14.207 9.811 -1.507 1.00 9.18 223 ASP A C 1
ATOM 1161 O O . ASP A 1 148 ? -15.363 9.366 -1.505 1.00 11.53 223 ASP A O 1
ATOM 1166 N N . THR A 1 149 ? -13.860 10.945 -0.915 1.00 8.07 224 THR A N 1
ATOM 1167 C CA . THR A 1 149 ? -14.847 11.796 -0.172 1.00 7.27 224 THR A CA 1
ATOM 1168 C C . THR A 1 149 ? -14.990 13.178 -0.867 1.00 9.44 224 THR A C 1
ATOM 1169 O O . THR A 1 149 ? -14.015 13.737 -1.421 1.00 9.27 224 THR A O 1
ATOM 1173 N N . LEU A 1 150 ? -16.224 13.707 -0.811 1.00 7.39 225 LEU A N 1
ATOM 1174 C CA . LEU A 1 150 ? -16.481 15.093 -1.171 1.00 7.25 225 LEU A CA 1
ATOM 1175 C C . LEU A 1 150 ? -16.316 15.943 0.040 1.00 9.17 225 LEU A C 1
ATOM 1176 O O . LEU A 1 150 ? -17.077 15.847 1.025 1.00 9.76 225 LEU A O 1
ATOM 1181 N N . VAL A 1 151 ? -15.246 16.678 0.058 1.00 5.42 226 VAL A N 1
ATOM 1182 C CA . VAL A 1 151 ? -14.919 17.476 1.230 1.00 5.95 226 VAL A CA 1
ATOM 1183 C C . VAL A 1 151 ? -15.783 18.689 1.389 1.00 7.41 226 VAL A C 1
ATOM 1184 O O . VAL A 1 151 ? -16.208 18.994 2.533 1.00 9.37 226 VAL A O 1
ATOM 1188 N N . ALA A 1 152 ? -16.015 19.371 0.292 1.00 7.46 227 ALA A N 1
ATOM 1189 C CA . ALA A 1 152 ? -16.774 20.625 0.422 1.00 6.57 227 ALA A CA 1
ATOM 1190 C C . ALA A 1 152 ? -17.327 21.007 -0.977 1.00 5.57 227 ALA A C 1
ATOM 1191 O O . ALA A 1 152 ? -16.754 20.648 -2.035 1.00 7.70 227 ALA A O 1
ATOM 1193 N N . ILE A 1 153 ? -18.465 21.744 -0.944 1.00 5.88 228 ILE A N 1
ATOM 1194 C CA . ILE A 1 153 ? -19.091 22.342 -2.158 1.00 7.96 228 ILE A CA 1
ATOM 1195 C C . ILE A 1 153 ? -19.073 23.838 -1.925 1.00 8.87 228 ILE A C 1
ATOM 1196 O O . ILE A 1 153 ? -19.528 24.333 -0.852 1.00 10.36 228 ILE A O 1
ATOM 1201 N N . PHE A 1 154 ? -18.622 24.592 -2.922 1.00 8.51 229 PHE A N 1
ATOM 1202 C CA . PHE A 1 154 ? -18.535 26.091 -2.793 1.00 8.53 229 PHE A CA 1
ATOM 1203 C C . PHE A 1 154 ? -19.556 26.661 -3.751 1.00 9.25 229 PHE A C 1
ATOM 1204 O O . PHE A 1 154 ? -19.477 26.502 -4.978 1.00 8.19 229 PHE A O 1
ATOM 1212 N N . GLY A 1 155 ? -20.608 27.209 -3.181 1.00 8.61 230 GLY A N 1
ATOM 1213 C CA . GLY A 1 155 ? -21.767 27.600 -4.005 1.00 10.18 230 GLY A CA 1
ATOM 1214 C C . GLY A 1 155 ? -22.649 28.569 -3.237 1.00 12.37 230 GLY A C 1
ATOM 1215 O O . GLY A 1 155 ? -22.145 29.582 -2.719 1.00 13.38 230 GLY A O 1
ATOM 1216 N N . GLY A 1 156 ? -23.946 28.354 -3.341 1.00 11.80 231 GLY A N 1
ATOM 1217 C CA . GLY A 1 156 ? -24.955 29.243 -2.662 1.00 13.87 231 GLY A CA 1
ATOM 1218 C C . GLY A 1 156 ? -25.276 30.465 -3.492 1.00 13.17 231 GLY A C 1
ATOM 1219 O O . GLY A 1 156 ? -24.679 30.719 -4.540 1.00 12.41 231 GLY A O 1
ATOM 1220 N N . VAL A 1 157 ? -26.285 31.253 -3.085 1.00 15.10 232 VAL A N 1
ATOM 1221 C CA . VAL A 1 157 ? -26.602 32.391 -3.976 1.00 16.06 232 VAL A CA 1
ATOM 1222 C C . VAL A 1 157 ? -25.537 33.496 -3.965 1.00 14.07 232 VAL A C 1
ATOM 1223 O O . VAL A 1 157 ? -25.507 34.287 -4.902 1.00 17.05 232 VAL A O 1
ATOM 1227 N N . GLU A 1 158 ? -24.647 33.510 -2.935 1.00 12.28 233 GLU A N 1
ATOM 1228 C CA . GLU A 1 158 ? -23.495 34.448 -2.886 1.00 11.58 233 GLU A CA 1
ATOM 1229 C C . GLU A 1 158 ? -22.248 33.846 -3.574 1.00 9.93 233 GLU A C 1
ATOM 1230 O O . GLU A 1 158 ? -21.280 34.575 -3.735 1.00 12.36 233 GLU A O 1
ATOM 1236 N N . GLY A 1 159 ? -22.364 32.597 -3.991 1.00 10.57 234 GLY A N 1
ATOM 1237 C CA . GLY A 1 159 ? -21.350 31.974 -4.906 1.00 10.31 234 GLY A CA 1
ATOM 1238 C C . GLY A 1 159 ? -21.622 32.372 -6.310 1.00 10.24 234 GLY A C 1
ATOM 1239 O O . GLY A 1 159 ? -22.353 33.315 -6.579 1.00 11.04 234 GLY A O 1
ATOM 1240 N N . HIS A 1 160 ? -21.019 31.655 -7.270 1.00 7.40 235 HIS A N 1
ATOM 1241 C CA . HIS A 1 160 ? -21.268 31.970 -8.671 1.00 8.13 235 HIS A CA 1
ATOM 1242 C C . HIS A 1 160 ? -22.726 31.733 -9.104 1.00 8.77 235 HIS A C 1
ATOM 1243 O O . HIS A 1 160 ? -23.408 30.892 -8.540 1.00 9.62 235 HIS A O 1
ATOM 1250 N N . ARG A 1 161 ? -23.132 32.629 -10.008 1.00 11.33 236 ARG A N 1
ATOM 1251 C CA . ARG A 1 161 ? -24.536 32.638 -10.511 1.00 14.22 236 ARG A CA 1
ATOM 1252 C C . ARG A 1 161 ? -24.654 32.160 -11.921 1.00 13.15 236 ARG A C 1
ATOM 1253 O O . ARG A 1 161 ? -25.722 32.259 -12.575 1.00 12.04 236 ARG A O 1
ATOM 1261 N N . ASP A 1 162 ? -23.549 31.617 -12.468 1.00 11.35 237 ASP A N 1
ATOM 1262 C CA . ASP A 1 162 ? -23.544 31.046 -13.800 1.00 9.01 237 ASP A CA 1
ATOM 1263 C C . ASP A 1 162 ? -22.330 30.079 -13.819 1.00 9.69 237 ASP A C 1
ATOM 1264 O O . ASP A 1 162 ? -21.684 29.890 -12.755 1.00 10.08 237 ASP A O 1
ATOM 1269 N N . GLU A 1 163 ? -22.126 29.430 -14.921 1.00 9.13 238 GLU A N 1
ATOM 1270 C CA . GLU A 1 163 ? -21.039 28.427 -15.001 1.00 8.89 238 GLU A CA 1
ATOM 1271 C C . GLU A 1 163 ? -19.746 28.891 -14.443 1.00 11.15 238 GLU A C 1
ATOM 1272 O O . GLU A 1 163 ? -19.266 30.003 -14.744 1.00 11.40 238 GLU A O 1
ATOM 1278 N N . VAL A 1 164 ? -19.100 28.007 -13.679 1.00 9.03 239 VAL A N 1
ATOM 1279 C CA . VAL A 1 164 ? -17.725 28.343 -13.280 1.00 7.24 239 VAL A CA 1
ATOM 1280 C C . VAL A 1 164 ? -16.783 27.753 -14.333 1.00 7.66 239 VAL A C 1
ATOM 1281 O O . VAL A 1 164 ? -16.948 26.611 -14.776 1.00 9.39 239 VAL A O 1
ATOM 1285 N N . LEU A 1 165 ? -15.842 28.611 -14.781 1.00 8.15 240 LEU A N 1
ATOM 1286 C CA . LEU A 1 165 ? -14.973 28.282 -15.911 1.00 7.73 240 LEU A CA 1
ATOM 1287 C C . LEU A 1 165 ? -13.587 27.912 -15.523 1.00 9.67 240 LEU A C 1
ATOM 1288 O O . LEU A 1 165 ? -12.968 27.092 -16.231 1.00 8.57 240 LEU A O 1
ATOM 1293 N N . SER A 1 166 ? -13.057 28.495 -14.443 1.00 8.75 241 SER A N 1
ATOM 1294 C CA . SER A 1 166 ? -11.664 28.204 -14.069 1.00 9.00 241 SER A CA 1
ATOM 1295 C C . SER A 1 166 ? -11.563 28.404 -12.563 1.00 8.12 241 SER A C 1
ATOM 1296 O O . SER A 1 166 ? -12.362 29.089 -11.921 1.00 8.54 241 SER A O 1
ATOM 1299 N N . ALA A 1 167 ? -10.451 27.884 -11.987 1.00 8.29 242 ALA A N 1
ATOM 1300 C CA . ALA A 1 167 ? -10.093 28.259 -10.650 1.00 6.41 242 ALA A CA 1
ATOM 1301 C C . ALA A 1 167 ? -8.618 27.892 -10.461 1.00 8.18 242 ALA A C 1
ATOM 1302 O O . ALA A 1 167 ? -8.072 27.122 -11.242 1.00 8.43 242 ALA A O 1
ATOM 1304 N N . ASP A 1 168 ? -8.065 28.404 -9.376 1.00 8.54 243 ASP A N 1
ATOM 1305 C CA . ASP A 1 168 ? -6.635 28.131 -9.078 1.00 8.31 243 ASP A CA 1
ATOM 1306 C C . ASP A 1 168 ? -6.371 28.245 -7.587 1.00 8.77 243 ASP A C 1
ATOM 1307 O O . ASP A 1 168 ? -6.888 29.150 -6.921 1.00 7.19 243 ASP A O 1
ATOM 1312 N N . TYR A 1 169 ? -5.535 27.353 -7.062 1.00 8.30 244 TYR A N 1
ATOM 1313 C CA . TYR A 1 169 ? -5.089 27.439 -5.665 1.00 8.32 244 TYR A CA 1
ATOM 1314 C C . TYR A 1 169 ? -3.918 28.412 -5.642 1.00 10.10 244 TYR A C 1
ATOM 1315 O O . TYR A 1 169 ? -3.128 28.471 -6.586 1.00 8.45 244 TYR A O 1
ATOM 1324 N N . ASP A 1 170 ? -3.751 29.126 -4.533 1.00 8.25 245 ASP A N 1
ATOM 1325 C CA . ASP A 1 170 ? -2.525 29.926 -4.326 1.00 10.65 245 ASP A CA 1
ATOM 1326 C C . ASP A 1 170 ? -1.330 28.999 -4.070 1.00 10.40 245 ASP A C 1
ATOM 1327 O O . ASP A 1 170 ? -1.452 27.758 -4.045 1.00 9.28 245 ASP A O 1
ATOM 1332 N N . LEU A 1 171 ? -0.172 29.606 -3.798 1.00 12.63 246 LEU A N 1
ATOM 1333 C CA . LEU A 1 171 ? 1.075 28.843 -3.764 1.00 12.61 246 LEU A CA 1
ATOM 1334 C C . LEU A 1 171 ? 0.988 27.695 -2.739 1.00 11.91 246 LEU A C 1
ATOM 1335 O O . LEU A 1 171 ? 1.492 26.584 -2.929 1.00 13.40 246 LEU A O 1
ATOM 1340 N N . LEU A 1 172 ? 0.498 27.994 -1.541 1.00 12.45 247 LEU A N 1
ATOM 1341 C CA . LEU A 1 172 ? 0.427 26.955 -0.487 1.00 14.64 247 LEU A CA 1
ATOM 1342 C C . LEU A 1 172 ? -0.891 26.255 -0.379 1.00 13.69 247 LEU A C 1
ATOM 1343 O O . LEU A 1 172 ? -1.031 25.300 0.443 1.00 14.14 247 LEU A O 1
ATOM 1348 N N . GLY A 1 173 ? -1.780 26.531 -1.249 1.00 10.66 248 GLY A N 1
ATOM 1349 C CA . GLY A 1 173 ? -3.091 25.849 -1.200 1.00 11.22 248 GLY A CA 1
ATOM 1350 C C . GLY A 1 173 ? -3.927 26.282 0.013 1.00 11.60 248 GLY A C 1
ATOM 1351 O O . GLY A 1 173 ? -4.766 25.477 0.578 1.00 13.57 248 GLY A O 1
ATOM 1352 N N . GLU A 1 174 ? -3.787 27.538 0.412 1.00 7.81 249 GLU A N 1
ATOM 1353 C CA . GLU A 1 174 ? -4.596 28.141 1.507 1.00 8.46 249 GLU A CA 1
ATOM 1354 C C . GLU A 1 174 ? -5.891 28.735 1.007 1.00 9.55 249 GLU A C 1
ATOM 1355 O O . GLU A 1 174 ? -6.796 28.968 1.838 1.00 9.61 249 GLU A O 1
ATOM 1361 N N . LYS A 1 175 ? -5.915 29.057 -0.271 1.00 8.33 250 LYS A N 1
ATOM 1362 C CA . LYS A 1 175 ? -7.109 29.747 -0.789 1.00 8.60 250 LYS A CA 1
ATOM 1363 C C . LYS A 1 175 ? -7.197 29.481 -2.284 1.00 9.33 250 LYS A C 1
ATOM 1364 O O . LYS A 1 175 ? -6.238 29.067 -2.959 1.00 9.34 250 LYS A O 1
ATOM 1370 N N . ILE A 1 176 ? -8.425 29.601 -2.795 1.00 8.08 251 ILE A N 1
ATOM 1371 C CA . ILE A 1 176 ? -8.733 29.352 -4.226 1.00 7.06 251 ILE A CA 1
ATOM 1372 C C . ILE A 1 176 ? -9.345 30.648 -4.775 1.00 7.76 251 ILE A C 1
ATOM 1373 O O . ILE A 1 176 ? -10.135 31.306 -4.120 1.00 8.54 251 ILE A O 1
ATOM 1378 N N . MET A 1 177 ? -8.951 30.987 -5.994 1.00 6.94 252 MET A N 1
ATOM 1379 C CA . MET A 1 177 ? -9.717 32.060 -6.737 1.00 7.41 252 MET A CA 1
ATOM 1380 C C . MET A 1 177 ? -10.425 31.344 -7.830 1.00 9.56 252 MET A C 1
ATOM 1381 O O . MET A 1 177 ? -9.791 30.603 -8.594 1.00 8.63 252 MET A O 1
ATOM 1386 N N . SER A 1 178 ? -11.721 31.635 -8.016 1.00 6.65 253 SER A N 1
ATOM 1387 C CA . SER A 1 178 ? -12.541 30.963 -9.060 1.00 5.78 253 SER A CA 1
ATOM 1388 C C . SER A 1 178 ? -13.096 32.083 -9.964 1.00 8.54 253 SER A C 1
ATOM 1389 O O . SER A 1 178 ? -13.110 33.240 -9.581 1.00 8.41 253 SER A O 1
ATOM 1392 N N . CYS A 1 179 ? -13.526 31.716 -11.144 1.00 7.56 254 CYS A N 1
ATOM 1393 C CA . CYS A 1 179 ? -14.127 32.735 -12.039 1.00 9.60 254 CYS A CA 1
ATOM 1394 C C . CYS A 1 179 ? -15.084 32.068 -13.026 1.00 9.98 254 CYS A C 1
ATOM 1395 O O . CYS A 1 179 ? -14.985 30.879 -13.321 1.00 9.88 254 CYS A O 1
ATOM 1398 N N . GLY A 1 180 ? -15.961 32.878 -13.592 1.00 8.55 255 GLY A N 1
ATOM 1399 C CA . GLY A 1 180 ? -16.834 32.239 -14.573 1.00 9.70 255 GLY A CA 1
ATOM 1400 C C . GLY A 1 180 ? -17.710 33.192 -15.430 1.00 11.73 255 GLY A C 1
ATOM 1401 O O . GLY A 1 180 ? -17.388 34.377 -15.619 1.00 12.37 255 GLY A O 1
ATOM 1402 N N . MET A 1 181 ? -18.815 32.640 -15.893 1.00 11.41 256 MET A N 1
ATOM 1403 C CA . MET A 1 181 ? -19.660 33.317 -16.868 1.00 10.84 256 MET A CA 1
ATOM 1404 C C . MET A 1 181 ? -20.451 34.428 -16.216 1.00 13.55 256 MET A C 1
ATOM 1405 O O . MET A 1 181 ? -21.075 35.217 -16.936 1.00 13.21 256 MET A O 1
ATOM 1410 N N . ASP A 1 182 ? -20.472 34.515 -14.893 1.00 10.90 257 ASP A N 1
ATOM 1411 C CA . ASP A 1 182 ? -21.178 35.661 -14.274 1.00 11.51 257 ASP A CA 1
ATOM 1412 C C . ASP A 1 182 ? -20.268 36.920 -14.218 1.00 11.20 257 ASP A C 1
ATOM 1413 O O . ASP A 1 182 ? -20.623 37.937 -13.540 1.00 11.86 257 ASP A O 1
ATOM 1418 N N . HIS A 1 183 ? -19.081 36.825 -14.895 1.00 11.33 258 HIS A N 1
ATOM 1419 C CA . HIS A 1 183 ? -18.070 37.924 -14.946 1.00 11.50 258 HIS A CA 1
ATOM 1420 C C . HIS A 1 183 ? -17.315 38.110 -13.662 1.00 11.23 258 HIS A C 1
ATOM 1421 O O . HIS A 1 183 ? -16.561 39.085 -13.537 1.00 12.82 258 HIS A O 1
ATOM 1428 N N . SER A 1 184 ? -17.572 37.283 -12.640 1.00 10.14 259 SER A N 1
ATOM 1429 C CA . SER A 1 184 ? -16.922 37.531 -11.374 1.00 9.50 259 SER A CA 1
ATOM 1430 C C . SER A 1 184 ? -15.720 36.619 -11.084 1.00 9.20 259 SER A C 1
ATOM 1431 O O . SER A 1 184 ? -15.555 35.528 -11.690 1.00 8.66 259 SER A O 1
ATOM 1434 N N . LEU A 1 185 ? -14.872 37.153 -10.207 1.00 9.85 260 LEU A N 1
ATOM 1435 C CA . LEU A 1 185 ? -13.762 36.392 -9.573 1.00 8.44 260 LEU A CA 1
ATOM 1436 C C . LEU A 1 185 ? -14.029 36.335 -8.086 1.00 9.48 260 LEU A C 1
ATOM 1437 O O . LEU A 1 185 ? -14.389 37.396 -7.487 1.00 8.94 260 LEU A O 1
ATOM 1442 N N . LYS A 1 186 ? -14.037 35.135 -7.497 1.00 8.49 261 LYS A N 1
ATOM 1443 C CA . LYS A 1 186 ? -14.351 34.889 -6.107 1.00 8.47 261 LYS A CA 1
ATOM 1444 C C . LYS A 1 186 ? -13.228 34.177 -5.355 1.00 7.02 261 LYS A C 1
ATOM 1445 O O . LYS A 1 186 ? -12.663 33.196 -5.862 1.00 8.88 261 LYS A O 1
ATOM 1451 N N . LEU A 1 187 ? -12.975 34.625 -4.148 1.00 6.24 262 LEU A N 1
ATOM 1452 C CA . LEU A 1 187 ? -11.909 34.033 -3.318 1.00 7.28 262 LEU A CA 1
ATOM 1453 C C . LEU A 1 187 ? -12.579 33.092 -2.329 1.00 9.16 262 LEU A C 1
ATOM 1454 O O . LEU A 1 187 ? -13.544 33.505 -1.731 1.00 11.05 262 LEU A O 1
ATOM 1459 N N . TRP A 1 188 ? -11.995 31.913 -2.098 1.00 7.69 263 TRP A N 1
ATOM 1460 C CA . TRP A 1 188 ? -12.547 30.966 -1.094 1.00 6.73 263 TRP A CA 1
ATOM 1461 C C . TRP A 1 188 ? -11.343 30.539 -0.314 1.00 7.62 263 TRP A C 1
ATOM 1462 O O . TRP A 1 188 ? -10.438 29.821 -0.787 1.00 8.47 263 TRP A O 1
ATOM 1473 N N . ARG A 1 189 ? -11.340 30.914 0.984 1.00 6.92 264 ARG A N 1
ATOM 1474 C CA . ARG A 1 189 ? -10.226 30.445 1.842 1.00 8.52 264 ARG A CA 1
ATOM 1475 C C . ARG A 1 189 ? -10.429 28.998 2.311 1.00 10.21 264 ARG A C 1
ATOM 1476 O O . ARG A 1 189 ? -11.544 28.671 2.786 1.00 12.21 264 ARG A O 1
ATOM 1484 N N . ILE A 1 190 ? -9.411 28.152 2.192 1.00 9.43 265 ILE A N 1
ATOM 1485 C CA . ILE A 1 190 ? -9.577 26.779 2.705 1.00 9.90 265 ILE A CA 1
ATOM 1486 C C . ILE A 1 190 ? -8.566 26.479 3.822 1.00 9.64 265 ILE A C 1
ATOM 1487 O O . ILE A 1 190 ? -8.439 25.311 4.228 1.00 10.44 265 ILE A O 1
ATOM 1492 N N . ASN A 1 191 ? -8.050 27.542 4.408 1.00 10.51 266 ASN A N 1
ATOM 1493 C CA . ASN A 1 191 ? -7.278 27.384 5.624 1.00 9.27 266 ASN A CA 1
ATOM 1494 C C . ASN A 1 191 ? -8.065 27.868 6.821 1.00 11.68 266 ASN A C 1
ATOM 1495 O O . ASN A 1 191 ? -7.471 28.132 7.886 1.00 12.60 266 ASN A O 1
ATOM 1500 N N . SER A 1 192 ? -9.376 28.028 6.637 1.00 10.28 267 SER A N 1
ATOM 1501 C CA . SER A 1 192 ? -10.180 28.328 7.871 1.00 12.43 267 SER A CA 1
ATOM 1502 C C . SER A 1 192 ? -10.199 27.170 8.825 1.00 13.23 267 SER A C 1
ATOM 1503 O O . SER A 1 192 ? -9.878 26.030 8.448 1.00 12.91 267 SER A O 1
ATOM 1506 N N . LYS A 1 193 ? -10.519 27.412 10.097 1.00 12.98 268 LYS A N 1
ATOM 1507 C CA . LYS A 1 193 ? -10.581 26.255 11.015 1.00 14.57 268 LYS A CA 1
ATOM 1508 C C . LYS A 1 193 ? -11.600 25.195 10.515 1.00 12.15 268 LYS A C 1
ATOM 1509 O O . LYS A 1 193 ? -11.305 23.969 10.541 1.00 14.46 268 LYS A O 1
ATOM 1515 N N . ARG A 1 194 ? -12.709 25.667 9.918 1.00 11.71 269 ARG A N 1
ATOM 1516 C CA . ARG A 1 194 ? -13.761 24.774 9.462 1.00 13.14 269 ARG A CA 1
ATOM 1517 C C . ARG A 1 194 ? -13.220 23.932 8.299 1.00 11.79 269 ARG A C 1
ATOM 1518 O O . ARG A 1 194 ? -13.415 22.679 8.288 1.00 12.18 269 ARG A O 1
ATOM 1526 N N . MET A 1 195 ? -12.490 24.555 7.356 1.00 11.07 270 MET A N 1
ATOM 1527 C CA . MET A 1 195 ? -12.088 23.729 6.194 1.00 9.95 270 MET A CA 1
ATOM 1528 C C . MET A 1 195 ? -10.888 22.887 6.572 1.00 8.95 270 MET A C 1
ATOM 1529 O O . MET A 1 195 ? -10.748 21.775 6.045 1.00 10.50 270 MET A O 1
ATOM 1534 N N . MET A 1 196 ? -9.975 23.340 7.472 1.00 9.87 271 MET A N 1
ATOM 1535 C CA . MET A 1 196 ? -8.831 22.487 7.800 1.00 10.04 271 MET A CA 1
ATOM 1536 C C . MET A 1 196 ? -9.328 21.236 8.551 1.00 10.47 271 MET A C 1
ATOM 1537 O O . MET A 1 196 ? -8.892 20.152 8.316 1.00 10.31 271 MET A O 1
ATOM 1542 N N . ASN A 1 197 ? -10.383 21.426 9.354 1.00 10.54 272 ASN A N 1
ATOM 1543 C CA . ASN A 1 197 ? -10.968 20.294 10.128 1.00 12.45 272 ASN A CA 1
ATOM 1544 C C . ASN A 1 197 ? -11.686 19.375 9.146 1.00 12.14 272 ASN A C 1
ATOM 1545 O O . ASN A 1 197 ? -11.601 18.166 9.292 1.00 12.46 272 ASN A O 1
ATOM 1550 N N . ALA A 1 198 ? -12.365 19.946 8.163 1.00 10.16 273 ALA A N 1
ATOM 1551 C CA . ALA A 1 198 ? -13.095 19.111 7.183 1.00 8.62 273 ALA A CA 1
ATOM 1552 C C . ALA A 1 198 ? -12.064 18.218 6.433 1.00 9.78 273 ALA A C 1
ATOM 1553 O O . ALA A 1 198 ? -12.369 17.071 6.153 1.00 9.90 273 ALA A O 1
ATOM 1555 N N . ILE A 1 199 ? -10.945 18.827 6.005 1.00 7.37 274 ILE A N 1
ATOM 1556 C CA . ILE A 1 199 ? -9.903 18.020 5.285 1.00 7.75 274 ILE A CA 1
ATOM 1557 C C . ILE A 1 199 ? -9.387 16.886 6.209 1.00 8.01 274 ILE A C 1
ATOM 1558 O O . ILE A 1 199 ? -9.281 15.725 5.809 1.00 9.50 274 ILE A O 1
ATOM 1563 N N . LYS A 1 200 ? -9.095 17.224 7.478 1.00 8.47 275 LYS A N 1
ATOM 1564 C CA . LYS A 1 200 ? -8.605 16.226 8.406 1.00 11.35 275 LYS A CA 1
ATOM 1565 C C . LYS A 1 200 ? -9.638 15.102 8.586 1.00 11.76 275 LYS A C 1
ATOM 1566 O O . LYS A 1 200 ? -9.283 13.914 8.474 1.00 12.60 275 LYS A O 1
ATOM 1572 N N . GLU A 1 201 ? -10.880 15.494 8.784 1.00 10.10 276 GLU A N 1
ATOM 1573 C CA . GLU A 1 201 ? -11.910 14.422 8.860 1.00 10.65 276 GLU A CA 1
ATOM 1574 C C . GLU A 1 201 ? -12.036 13.577 7.594 1.00 9.97 276 GLU A C 1
ATOM 1575 O O . GLU A 1 201 ? -12.381 12.383 7.651 1.00 9.97 276 GLU A O 1
ATOM 1581 N N . SER A 1 202 ? -11.841 14.200 6.409 1.00 9.26 277 SER A N 1
ATOM 1582 C CA . SER A 1 202 ? -11.941 13.399 5.179 1.00 8.97 277 SER A CA 1
ATOM 1583 C C . SER A 1 202 ? -10.904 12.310 5.161 1.00 7.84 277 SER A C 1
ATOM 1584 O O . SER A 1 202 ? -11.131 11.258 4.614 1.00 10.54 277 SER A O 1
ATOM 1587 N N . TYR A 1 203 ? -9.757 12.598 5.719 1.00 8.91 278 TYR A N 1
ATOM 1588 C CA . TYR A 1 203 ? -8.673 11.580 5.778 1.00 9.17 278 TYR A CA 1
ATOM 1589 C C . TYR A 1 203 ? -8.984 10.515 6.809 1.00 12.52 278 TYR A C 1
ATOM 1590 O O . TYR A 1 203 ? -8.522 9.403 6.642 1.00 12.87 278 TYR A O 1
ATOM 1599 N N . ASP A 1 204 ? -9.812 10.872 7.786 1.00 12.31 279 ASP A N 1
ATOM 1600 C CA . ASP A 1 204 ? -10.212 9.881 8.824 1.00 14.99 279 ASP A CA 1
ATOM 1601 C C . ASP A 1 204 ? -11.363 8.997 8.421 1.00 15.59 279 ASP A C 1
ATOM 1602 O O . ASP A 1 204 ? -11.796 8.137 9.220 1.00 19.33 279 ASP A O 1
ATOM 1607 N N . TYR A 1 205 ? -11.977 9.267 7.277 1.00 13.35 280 TYR A N 1
ATOM 1608 C CA . TYR A 1 205 ? -13.201 8.544 6.863 1.00 12.35 280 TYR A CA 1
ATOM 1609 C C . TYR A 1 205 ? -12.895 7.244 6.133 1.00 15.22 280 TYR A C 1
ATOM 1610 O O . TYR A 1 205 ? -12.230 7.209 5.042 1.00 14.91 280 TYR A O 1
ATOM 1619 N N . ASN A 1 206 ? -13.436 6.150 6.665 1.00 14.15 281 ASN A N 1
ATOM 1620 C CA . ASN A 1 206 ? -13.376 4.874 5.955 1.00 16.05 281 ASN A CA 1
ATOM 1621 C C . ASN A 1 206 ? -14.767 4.224 6.087 1.00 14.48 281 ASN A C 1
ATOM 1622 O O . ASN A 1 206 ? -15.151 3.931 7.211 1.00 17.43 281 ASN A O 1
ATOM 1627 N N . PRO A 1 207 ? -15.500 4.147 5.023 1.00 15.19 282 PRO A N 1
ATOM 1628 C CA . PRO A 1 207 ? -16.920 3.753 5.131 1.00 14.79 282 PRO A CA 1
ATOM 1629 C C . PRO A 1 207 ? -17.028 2.290 5.604 1.00 18.24 282 PRO A C 1
ATOM 1630 O O . PRO A 1 207 ? -18.063 1.932 6.123 1.00 19.97 282 PRO A O 1
ATOM 1634 N N . ASN A 1 208 ? -15.939 1.548 5.599 1.00 19.40 283 ASN A N 1
ATOM 1635 C CA . ASN A 1 208 ? -15.988 0.151 6.097 1.00 21.51 283 ASN A CA 1
ATOM 1636 C C . ASN A 1 208 ? -15.905 0.107 7.569 1.00 19.18 283 ASN A C 1
ATOM 1637 O O . ASN A 1 208 ? -16.206 -0.973 8.156 1.00 20.54 283 ASN A O 1
ATOM 1642 N N . LYS A 1 209 ? -15.508 1.205 8.211 1.00 16.45 284 LYS A N 1
ATOM 1643 C CA . LYS A 1 209 ? -15.308 1.149 9.636 1.00 15.87 284 LYS A CA 1
ATOM 1644 C C . LYS A 1 209 ? -16.285 1.987 10.399 1.00 14.57 284 LYS A C 1
ATOM 1645 O O . LYS A 1 209 ? -16.049 2.335 11.553 1.00 16.26 284 LYS A O 1
ATOM 1651 N N . THR A 1 210 ? -17.294 2.527 9.699 1.00 12.98 285 THR A N 1
ATOM 1652 C CA . THR A 1 210 ? -18.262 3.373 10.431 1.00 12.18 285 THR A CA 1
ATOM 1653 C C . THR A 1 210 ? -19.625 3.250 9.788 1.00 12.23 285 THR A C 1
ATOM 1654 O O . THR A 1 210 ? -19.733 2.652 8.726 1.00 14.69 285 THR A O 1
ATOM 1658 N N . ASN A 1 211 ? -20.665 3.862 10.376 1.00 11.85 286 ASN A N 1
ATOM 1659 C CA . ASN A 1 211 ? -21.995 3.793 9.740 1.00 12.00 286 ASN A CA 1
ATOM 1660 C C . ASN A 1 211 ? -22.369 5.123 9.091 1.00 11.35 286 ASN A C 1
ATOM 1661 O O . ASN A 1 211 ? -23.350 5.205 8.326 1.00 13.34 286 ASN A O 1
ATOM 1666 N N . ARG A 1 212 ? -21.678 6.206 9.427 1.00 9.87 287 ARG A N 1
ATOM 1667 C CA . ARG A 1 212 ? -22.124 7.511 8.916 1.00 9.28 287 ARG A CA 1
ATOM 1668 C C . ARG A 1 212 ? -21.666 7.711 7.465 1.00 8.59 287 ARG A C 1
ATOM 1669 O O . ARG A 1 212 ? -20.624 7.142 7.005 1.00 11.99 287 ARG A O 1
ATOM 1677 N N . PRO A 1 213 ? -22.440 8.471 6.723 1.00 10.05 288 PRO A N 1
ATOM 1678 C CA . PRO A 1 213 ? -22.023 9.008 5.424 1.00 10.16 288 PRO A CA 1
ATOM 1679 C C . PRO A 1 213 ? -20.967 10.086 5.764 1.00 11.76 288 PRO A C 1
ATOM 1680 O O . PRO A 1 213 ? -20.937 10.598 6.830 1.00 11.00 288 PRO A O 1
ATOM 1684 N N . PHE A 1 214 ? -20.103 10.409 4.830 1.00 9.41 289 PHE A N 1
ATOM 1685 C CA . PHE A 1 214 ? -19.223 11.535 5.131 1.00 8.27 289 PHE A CA 1
ATOM 1686 C C . PHE A 1 214 ? -19.948 12.859 4.861 1.00 9.70 289 PHE A C 1
ATOM 1687 O O . PHE A 1 214 ? -20.564 12.985 3.790 1.00 11.78 289 PHE A O 1
ATOM 1695 N N . ILE A 1 215 ? -19.893 13.793 5.776 1.00 11.14 290 ILE A N 1
ATOM 1696 C CA . ILE A 1 215 ? -20.684 15.043 5.549 1.00 11.80 290 ILE A CA 1
ATOM 1697 C C . ILE A 1 215 ? -19.797 16.043 4.824 1.00 10.25 290 ILE A C 1
ATOM 1698 O O . ILE A 1 215 ? -18.691 16.325 5.336 1.00 11.77 290 ILE A O 1
ATOM 1703 N N . SER A 1 216 ? -20.276 16.531 3.697 1.00 10.47 291 SER A N 1
ATOM 1704 C CA . SER A 1 216 ? -19.543 17.686 2.996 1.00 10.27 291 SER A CA 1
ATOM 1705 C C . SER A 1 216 ? -19.852 19.053 3.586 1.00 10.18 291 SER A C 1
ATOM 1706 O O . SER A 1 216 ? -21.009 19.265 3.957 1.00 12.02 291 SER A O 1
ATOM 1709 N N . GLN A 1 217 ? -18.822 19.933 3.654 1.00 9.21 292 GLN A N 1
ATOM 1710 C CA . GLN A 1 217 ? -19.129 21.330 4.020 1.00 10.24 292 GLN A CA 1
ATOM 1711 C C . GLN A 1 217 ? -19.916 21.967 2.892 1.00 11.55 292 GLN A C 1
ATOM 1712 O O . GLN A 1 217 ? -19.606 21.819 1.715 1.00 11.58 292 GLN A O 1
ATOM 1718 N N . LYS A 1 218 ? -20.876 22.836 3.220 1.00 9.81 293 LYS A N 1
ATOM 1719 C CA . LYS A 1 218 ? -21.519 23.667 2.170 1.00 12.07 293 LYS A CA 1
ATOM 1720 C C . LYS A 1 218 ? -20.937 25.060 2.479 1.00 10.98 293 LYS A C 1
ATOM 1721 O O . LYS A 1 218 ? -21.242 25.635 3.560 1.00 13.49 293 LYS A O 1
ATOM 1727 N N . ILE A 1 219 ? -20.100 25.593 1.568 1.00 8.73 294 ILE A N 1
ATOM 1728 C CA . ILE A 1 219 ? -19.494 26.890 1.773 1.00 10.08 294 ILE A CA 1
ATOM 1729 C C . ILE A 1 219 ? -20.191 27.879 0.903 1.00 9.34 294 ILE A C 1
ATOM 1730 O O . ILE A 1 219 ? -20.189 27.768 -0.301 1.00 9.81 294 ILE A O 1
ATOM 1735 N N . HIS A 1 220 ? -21.036 28.728 1.491 1.00 8.31 295 HIS A N 1
ATOM 1736 C CA . HIS A 1 220 ? -21.923 29.557 0.610 1.00 9.68 295 HIS A CA 1
ATOM 1737 C C . HIS A 1 220 ? -21.564 31.028 0.554 1.00 9.68 295 HIS A C 1
ATOM 1738 O O . HIS A 1 220 ? -22.352 31.823 0.056 1.00 10.72 295 HIS A O 1
ATOM 1745 N N . PHE A 1 221 ? -20.415 31.397 1.109 1.00 9.52 296 PHE A N 1
ATOM 1746 C CA . PHE A 1 221 ? -19.992 32.824 1.108 1.00 9.22 296 PHE A CA 1
ATOM 1747 C C . PHE A 1 221 ? -18.504 32.859 0.753 1.00 10.43 296 PHE A C 1
ATOM 1748 O O . PHE A 1 221 ? -17.633 32.410 1.552 1.00 11.49 296 PHE A O 1
ATOM 1756 N N . PRO A 1 222 ? -18.234 33.496 -0.375 1.00 10.89 297 PRO A N 1
ATOM 1757 C CA . PRO A 1 222 ? -16.798 33.728 -0.687 1.00 10.54 297 PRO A CA 1
ATOM 1758 C C . PRO A 1 222 ? -16.192 34.784 0.243 1.00 10.19 297 PRO A C 1
ATOM 1759 O O . PRO A 1 222 ? -16.903 35.580 0.858 1.00 11.66 297 PRO A O 1
ATOM 1763 N N . ASP A 1 223 ? -14.859 34.715 0.360 1.00 9.61 298 ASP A N 1
ATOM 1764 C CA . ASP A 1 223 ? -14.083 35.645 1.207 1.00 9.41 298 ASP A CA 1
ATOM 1765 C C . ASP A 1 223 ? -13.792 36.978 0.497 1.00 10.39 298 ASP A C 1
ATOM 1766 O O . ASP A 1 223 ? -13.280 37.886 1.166 1.00 12.09 298 ASP A O 1
ATOM 1771 N N . PHE A 1 224 ? -14.100 37.064 -0.786 1.00 9.27 299 PHE A N 1
ATOM 1772 C CA . PHE A 1 224 ? -13.966 38.292 -1.575 1.00 9.10 299 PHE A CA 1
ATOM 1773 C C . PHE A 1 224 ? -14.651 37.994 -2.893 1.00 7.97 299 PHE A C 1
ATOM 1774 O O . PHE A 1 224 ? -14.613 36.812 -3.356 1.00 9.70 299 PHE A O 1
ATOM 1782 N N . SER A 1 225 ? -15.225 39.040 -3.553 1.00 8.24 300 SER A N 1
ATOM 1783 C CA . SER A 1 225 ? -15.794 38.909 -4.856 1.00 8.91 300 SER A CA 1
ATOM 1784 C C . SER A 1 225 ? -15.676 40.219 -5.615 1.00 10.35 300 SER A C 1
ATOM 1785 O O . SER A 1 225 ? -15.744 41.339 -5.023 1.00 12.14 300 SER A O 1
ATOM 1788 N N . THR A 1 226 ? -15.381 40.108 -6.894 1.00 7.88 301 THR A N 1
ATOM 1789 C CA . THR A 1 226 ? -15.399 41.324 -7.731 1.00 8.46 301 THR A CA 1
ATOM 1790 C C . THR A 1 226 ? -15.932 40.977 -9.082 1.00 9.87 301 THR A C 1
ATOM 1791 O O . THR A 1 226 ? -15.727 39.837 -9.624 1.00 10.91 301 THR A O 1
ATOM 1795 N N . ARG A 1 227 ? -16.620 42.005 -9.669 1.00 8.61 302 ARG A N 1
ATOM 1796 C CA . ARG A 1 227 ? -17.001 41.950 -11.115 1.00 9.91 302 ARG A CA 1
ATOM 1797 C C . ARG A 1 227 ? -16.391 43.160 -11.780 1.00 12.44 302 ARG A C 1
ATOM 1798 O O . ARG A 1 227 ? -16.838 43.444 -12.909 1.00 13.45 302 ARG A O 1
ATOM 1806 N N . ASP A 1 228 ? -15.355 43.753 -11.196 1.00 11.63 303 ASP A N 1
ATOM 1807 C CA . ASP A 1 228 ? -14.831 44.995 -11.731 1.00 14.06 303 ASP A CA 1
ATOM 1808 C C . ASP A 1 228 ? -13.603 44.821 -12.587 1.00 14.11 303 ASP A C 1
ATOM 1809 O O . ASP A 1 228 ? -12.947 45.814 -12.887 1.00 16.40 303 ASP A O 1
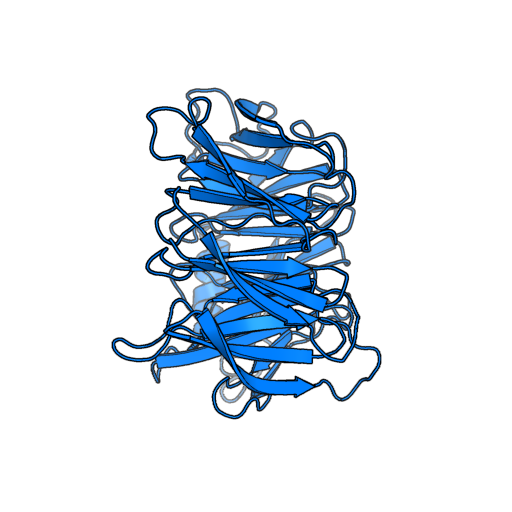ATOM 1814 N N . ILE A 1 229 ? -13.178 43.586 -12.864 1.00 10.67 304 ILE A N 1
ATOM 1815 C CA . ILE A 1 229 ? -11.918 43.431 -13.642 1.00 8.55 304 ILE A CA 1
ATOM 1816 C C . ILE A 1 229 ? -12.256 43.243 -15.112 1.00 9.34 304 ILE A C 1
ATOM 1817 O O . ILE A 1 229 ? -11.586 43.863 -15.944 1.00 13.52 304 ILE A O 1
ATOM 1822 N N . HIS A 1 230 ? -13.247 42.428 -15.459 1.00 9.31 305 HIS A N 1
ATOM 1823 C CA . HIS A 1 230 ? -13.528 42.114 -16.867 1.00 11.79 305 HIS A CA 1
ATOM 1824 C C . HIS A 1 230 ? -15.024 42.470 -17.107 1.00 13.45 305 HIS A C 1
ATOM 1825 O O . HIS A 1 230 ? -15.781 42.645 -16.155 1.00 13.78 305 HIS A O 1
ATOM 1832 N N . ARG A 1 231 ? -15.457 42.534 -18.355 1.00 12.30 306 ARG A N 1
ATOM 1833 C CA . ARG A 1 231 ? -16.850 42.824 -18.639 1.00 13.97 306 ARG A CA 1
ATOM 1834 C C . ARG A 1 231 ? -17.451 41.722 -19.499 1.00 13.25 306 ARG A C 1
ATOM 1835 O O . ARG A 1 231 ? -18.414 41.971 -20.324 1.00 15.76 306 ARG A O 1
ATOM 1843 N N . ASN A 1 232 ? -16.937 40.477 -19.374 1.00 11.31 307 ASN A N 1
ATOM 1844 C CA . ASN A 1 232 ? -17.544 39.358 -20.075 1.00 10.99 307 ASN A CA 1
ATOM 1845 C C . ASN A 1 232 ? -17.092 38.067 -19.340 1.00 10.55 307 ASN A C 1
ATOM 1846 O O . ASN A 1 232 ? -16.502 38.196 -18.264 1.00 10.30 307 ASN A O 1
ATOM 1851 N N . TYR A 1 233 ? -17.362 36.912 -19.925 1.00 9.66 308 TYR A N 1
ATOM 1852 C CA . TYR A 1 233 ? -17.087 35.646 -19.219 1.00 9.64 308 TYR A CA 1
ATOM 1853 C C . TYR A 1 233 ? -15.604 35.548 -18.781 1.00 11.32 308 TYR A C 1
ATOM 1854 O O . TYR A 1 233 ? -14.724 35.822 -19.617 1.00 12.81 308 TYR A O 1
ATOM 1863 N N . VAL A 1 234 ? -15.285 35.186 -17.512 1.00 8.59 309 VAL A N 1
ATOM 1864 C CA . VAL A 1 234 ? -13.875 35.150 -17.111 1.00 7.53 309 VAL A CA 1
ATOM 1865 C C . VAL A 1 234 ? -13.479 33.696 -17.206 1.00 8.17 309 VAL A C 1
ATOM 1866 O O . VAL A 1 234 ? -14.108 32.857 -16.563 1.00 8.92 309 VAL A O 1
ATOM 1870 N N . ASP A 1 235 ? -12.607 33.389 -18.156 1.00 8.77 310 ASP A N 1
ATOM 1871 C CA . ASP A 1 235 ? -12.382 31.974 -18.484 1.00 9.83 310 ASP A CA 1
ATOM 1872 C C . ASP A 1 235 ? -11.040 31.359 -18.119 1.00 9.80 310 ASP A C 1
ATOM 1873 O O . ASP A 1 235 ? -10.801 30.159 -18.419 1.00 10.39 310 ASP A O 1
ATOM 1878 N N . CYS A 1 236 ? -10.171 32.148 -17.481 1.00 8.65 311 CYS A N 1
ATOM 1879 C CA . CYS A 1 236 ? -8.906 31.545 -16.927 1.00 6.72 311 CYS A CA 1
ATOM 1880 C C . CYS A 1 236 ? -8.378 32.464 -15.844 1.00 10.08 311 CYS A C 1
ATOM 1881 O O . CYS A 1 236 ? -8.369 33.694 -15.960 1.00 8.37 311 CYS A O 1
ATOM 1884 N N . VAL A 1 237 ? -7.914 31.864 -14.734 1.00 7.73 312 VAL A N 1
ATOM 1885 C CA . VAL A 1 237 ? -7.380 32.605 -13.590 1.00 7.43 312 VAL A CA 1
ATOM 1886 C C . VAL A 1 237 ? -6.177 31.864 -13.078 1.00 9.77 312 VAL A C 1
ATOM 1887 O O . VAL A 1 237 ? -6.185 30.603 -13.040 1.00 8.56 312 VAL A O 1
ATOM 1891 N N . ARG A 1 238 ? -5.166 32.603 -12.631 1.00 8.97 313 ARG A N 1
ATOM 1892 C CA . ARG A 1 238 ? -3.959 32.000 -11.966 1.00 8.54 313 ARG A CA 1
ATOM 1893 C C . ARG A 1 238 ? -3.457 32.970 -10.966 1.00 10.41 313 ARG A C 1
ATOM 1894 O O . ARG A 1 238 ? -3.365 34.175 -11.205 1.00 10.95 313 ARG A O 1
ATOM 1902 N N . TRP A 1 239 ? -3.058 32.466 -9.804 1.00 8.35 314 TRP A N 1
ATOM 1903 C CA . TRP A 1 239 ? -2.337 33.310 -8.811 1.00 9.49 314 TRP A CA 1
ATOM 1904 C C . TRP A 1 239 ? -0.935 33.553 -9.273 1.00 11.18 314 TRP A C 1
ATOM 1905 O O . TRP A 1 239 ? -0.341 32.655 -9.888 1.00 10.47 314 TRP A O 1
ATOM 1916 N N . LEU A 1 240 ? -0.415 34.743 -9.002 1.00 11.01 315 LEU A N 1
ATOM 1917 C CA . LEU A 1 240 ? 1.046 35.014 -9.222 1.00 10.56 315 LEU A CA 1
ATOM 1918 C C . LEU A 1 240 ? 1.495 35.584 -7.870 1.00 11.27 315 LEU A C 1
ATOM 1919 O O . LEU A 1 240 ? 1.370 36.841 -7.653 1.00 10.41 315 LEU A O 1
ATOM 1924 N N . GLY A 1 241 ? 1.914 34.726 -6.924 1.00 10.17 316 GLY A N 1
ATOM 1925 C CA . GLY A 1 241 ? 2.157 35.151 -5.500 1.00 12.58 316 GLY A CA 1
ATOM 1926 C C . GLY A 1 241 ? 0.820 35.600 -4.919 1.00 12.48 316 GLY A C 1
ATOM 1927 O O . GLY A 1 241 ? -0.121 34.811 -4.932 1.00 13.32 316 GLY A O 1
ATOM 1928 N N . ASP A 1 242 ? 0.742 36.841 -4.437 1.00 10.69 317 ASP A N 1
ATOM 1929 C CA . ASP A 1 242 ? -0.501 37.342 -3.865 1.00 10.45 317 ASP A CA 1
ATOM 1930 C C . ASP A 1 242 ? -1.358 38.149 -4.919 1.00 11.02 317 ASP A C 1
ATOM 1931 O O . ASP A 1 242 ? -2.418 38.672 -4.547 1.00 11.96 317 ASP A O 1
ATOM 1936 N N . LEU A 1 243 ? -0.872 38.262 -6.160 1.00 9.75 318 LEU A N 1
ATOM 1937 C CA . LEU A 1 243 ? -1.592 38.945 -7.217 1.00 9.51 318 LEU A CA 1
ATOM 1938 C C . LEU A 1 243 ? -2.345 37.902 -8.025 1.00 7.37 318 LEU A C 1
ATOM 1939 O O . LEU A 1 243 ? -2.121 36.635 -7.878 1.00 8.29 318 LEU A O 1
ATOM 1944 N N . ILE A 1 244 ? -3.230 38.362 -8.883 1.00 7.14 319 ILE A N 1
ATOM 1945 C CA . ILE A 1 244 ? -4.033 37.502 -9.736 1.00 4.75 319 ILE A CA 1
ATOM 1946 C C . ILE A 1 244 ? -3.802 37.878 -11.199 1.00 11.93 319 ILE A C 1
ATOM 1947 O O . ILE A 1 244 ? -3.694 39.012 -11.523 1.00 9.60 319 ILE A O 1
ATOM 1952 N N . LEU A 1 245 ? -3.712 36.843 -12.051 1.00 7.08 320 LEU A N 1
ATOM 1953 C CA . LEU A 1 245 ? -3.793 37.030 -13.487 1.00 7.19 320 LEU A CA 1
ATOM 1954 C C . LEU A 1 245 ? -5.107 36.416 -13.967 1.00 8.74 320 LEU A C 1
ATOM 1955 O O . LEU A 1 245 ? -5.328 35.291 -13.698 1.00 9.55 320 LEU A O 1
ATOM 1960 N N . SER A 1 246 ? -5.933 37.178 -14.689 1.00 6.28 321 SER A N 1
ATOM 1961 C CA . SER A 1 246 ? -7.156 36.612 -15.156 1.00 8.87 321 SER A CA 1
ATOM 1962 C C . SER A 1 246 ? -7.480 37.150 -16.572 1.00 8.53 321 SER A C 1
ATOM 1963 O O . SER A 1 246 ? -7.013 38.261 -16.937 1.00 8.09 321 SER A O 1
ATOM 1966 N N . LYS A 1 247 ? -8.231 36.391 -17.321 1.00 7.01 322 LYS A N 1
ATOM 1967 C C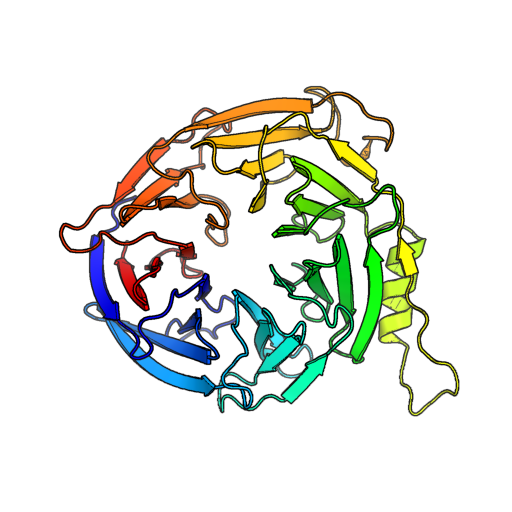A . LYS A 1 247 ? -8.667 36.898 -18.629 1.00 7.46 322 LYS A CA 1
ATOM 1968 C C . LYS A 1 247 ? -10.090 36.602 -18.875 1.00 8.81 322 LYS A C 1
ATOM 1969 O O . LYS A 1 247 ? -10.693 35.619 -18.294 1.00 9.25 322 LYS A O 1
ATOM 1975 N N . SER A 1 248 ? -10.591 37.390 -19.807 1.00 8.91 323 SER A N 1
ATOM 1976 C CA . SER A 1 248 ? -11.904 37.178 -20.403 1.00 9.45 323 SER A CA 1
ATOM 1977 C C . SER A 1 248 ? -11.675 37.080 -21.892 1.00 10.86 323 SER A C 1
ATOM 1978 O O . SER A 1 248 ? -10.556 36.701 -22.332 1.00 10.72 323 SER A O 1
ATOM 1981 N N . CYS A 1 249 ? -12.723 37.295 -22.671 1.00 12.13 324 CYS A N 1
ATOM 1982 C CA . CYS A 1 249 ? -12.598 37.220 -24.135 1.00 12.50 324 CYS A CA 1
ATOM 1983 C C . CYS A 1 249 ? -12.507 38.627 -24.722 1.00 13.41 324 CYS A C 1
ATOM 1984 O O . CYS A 1 249 ? -13.061 38.909 -25.803 1.00 14.70 324 CYS A O 1
ATOM 1987 N N . GLU A 1 250 ? -11.800 39.518 -24.036 1.00 11.24 325 GLU A N 1
ATOM 1988 C CA . GLU A 1 250 ? -11.645 40.971 -24.421 1.00 10.95 325 GLU A CA 1
ATOM 1989 C C . GLU A 1 250 ? -10.196 41.296 -24.787 1.00 9.85 325 GLU A C 1
ATOM 1990 O O . GLU A 1 250 ? -9.771 42.432 -24.793 1.00 9.82 325 GLU A O 1
ATOM 1996 N N . ASN A 1 251 ? -9.460 40.260 -25.155 1.00 9.31 326 ASN A N 1
ATOM 1997 C CA . ASN A 1 251 ? -8.074 40.396 -25.708 1.00 7.50 326 ASN A CA 1
ATOM 1998 C C . ASN A 1 251 ? -7.141 41.010 -24.666 1.00 8.92 326 ASN A C 1
ATOM 1999 O O . ASN A 1 251 ? -6.228 41.815 -24.994 1.00 10.21 326 ASN A O 1
ATOM 2004 N N . ALA A 1 252 ? -7.311 40.589 -23.392 1.00 9.02 327 ALA A N 1
ATOM 2005 C CA . ALA A 1 252 ? -6.410 41.076 -22.353 1.00 9.34 327 ALA A CA 1
ATOM 2006 C C . ALA A 1 252 ? -6.320 40.073 -21.203 1.00 8.61 327 ALA A C 1
ATOM 2007 O O . ALA A 1 252 ? -7.377 39.520 -20.795 1.00 8.33 327 ALA A O 1
ATOM 2009 N N . ILE A 1 253 ? -5.129 39.957 -20.641 1.00 8.68 328 ILE A N 1
ATOM 2010 C CA . ILE A 1 253 ? -4.874 39.290 -19.317 1.00 8.51 328 ILE A CA 1
ATOM 2011 C C . ILE A 1 253 ? -4.620 40.443 -18.344 1.00 7.41 328 ILE A C 1
ATOM 2012 O O . ILE A 1 253 ? -3.805 41.338 -18.613 1.00 7.79 328 ILE A O 1
ATOM 2017 N N . VAL A 1 254 ? -5.467 40.561 -17.320 1.00 7.84 329 VAL A N 1
ATOM 2018 C CA . VAL A 1 254 ? -5.306 41.696 -16.348 1.00 8.27 329 VAL A CA 1
ATOM 2019 C C . VAL A 1 254 ? -4.578 41.116 -15.129 1.00 7.33 329 VAL A C 1
ATOM 2020 O O . VAL A 1 254 ? -4.930 40.021 -14.606 1.00 8.46 329 VAL A O 1
ATOM 2024 N N . CYS A 1 255 ? -3.568 41.879 -14.645 1.00 7.05 330 CYS A N 1
ATOM 2025 C CA . CYS A 1 255 ? -2.947 41.546 -13.365 1.00 9.21 330 CYS A CA 1
ATOM 2026 C C . CYS A 1 255 ? -3.476 42.447 -12.273 1.00 8.44 330 CYS A C 1
ATOM 2027 O O . CYS A 1 255 ? -3.386 43.696 -12.402 1.00 10.03 330 CYS A O 1
ATOM 2030 N N . TRP A 1 256 ? -4.099 41.892 -11.195 1.00 8.08 331 TRP A N 1
ATOM 2031 C CA . TRP A 1 256 ? -4.782 42.762 -10.251 1.00 7.61 331 TRP A CA 1
ATOM 2032 C C . TRP A 1 256 ? -4.679 42.148 -8.851 1.00 9.08 331 TRP A C 1
ATOM 2033 O O . TRP A 1 256 ? -4.233 40.983 -8.691 1.00 9.57 331 TRP A O 1
ATOM 2044 N N . LYS A 1 257 ? -5.127 42.898 -7.860 1.00 8.19 332 LYS A N 1
ATOM 2045 C CA . LYS A 1 257 ? -5.237 42.285 -6.528 1.00 9.63 332 LYS A CA 1
ATOM 2046 C C . LYS A 1 257 ? -6.497 42.822 -5.878 1.00 11.06 332 LYS A C 1
ATOM 2047 O O . LYS A 1 257 ? -6.972 43.944 -6.163 1.00 9.08 332 LYS A O 1
ATOM 2053 N N . PRO A 1 258 ? -7.037 42.084 -4.890 1.00 11.19 333 PRO A N 1
ATOM 2054 C CA . PRO A 1 258 ? -8.089 42.630 -4.063 1.00 12.01 333 PRO A CA 1
ATOM 2055 C C . PRO A 1 258 ? -7.592 43.769 -3.185 1.00 11.89 333 PRO A C 1
ATOM 2056 O O . PRO A 1 258 ? -6.435 43.776 -2.742 1.00 12.72 333 PRO A O 1
ATOM 2060 N N . GLY A 1 259 ? -8.478 44.721 -2.983 1.00 12.53 334 GLY A N 1
ATOM 2061 C CA . GLY A 1 259 ? -8.181 45.772 -2.088 1.00 14.02 334 GLY A CA 1
ATOM 2062 C C . GLY A 1 259 ? -7.348 46.880 -2.708 1.00 15.54 334 GLY A C 1
ATOM 2063 O O . GLY A 1 259 ? -7.259 46.981 -3.939 1.00 15.37 334 GLY A O 1
ATOM 2064 N N . LYS A 1 260 ? -6.828 47.764 -1.845 1.00 15.32 335 LYS A N 1
ATOM 2065 C CA . LYS A 1 260 ? -5.992 48.847 -2.321 1.00 18.17 335 LYS A CA 1
ATOM 2066 C C . LYS A 1 260 ? -4.551 48.405 -2.418 1.00 16.35 335 LYS A C 1
ATOM 2067 O O . LYS A 1 260 ? -4.125 47.283 -2.063 1.00 14.51 335 LYS A O 1
ATOM 2073 N N . MET A 1 261 ? -3.720 49.290 -2.955 1.00 16.31 336 MET A N 1
ATOM 2074 C CA . MET A 1 261 ? -2.388 48.853 -3.296 1.00 17.31 336 MET A CA 1
ATOM 2075 C C . MET A 1 261 ? -1.604 48.197 -2.142 1.00 18.10 336 MET A C 1
ATOM 2076 O O . MET A 1 261 ? -0.929 47.181 -2.307 1.00 19.49 336 MET A O 1
ATOM 2081 N N . GLU A 1 262 ? -1.732 48.751 -0.964 1.00 18.47 337 GLU A N 1
ATOM 2082 C CA . GLU A 1 262 ? -0.953 48.255 0.141 1.00 22.42 337 GLU A CA 1
ATOM 2083 C C . GLU A 1 262 ? -1.693 47.239 0.995 1.00 22.42 337 GLU A C 1
ATOM 2084 O O . GLU A 1 262 ? -1.157 46.866 2.039 1.00 24.72 337 GLU A O 1
ATOM 2090 N N . ASP A 1 263 ? -2.905 46.825 0.586 1.00 19.71 338 ASP A N 1
ATOM 2091 C CA . ASP A 1 263 ? -3.692 45.862 1.374 1.00 18.78 338 ASP A CA 1
ATOM 2092 C C . ASP A 1 263 ? -3.102 44.450 1.258 1.00 18.77 338 ASP A C 1
ATOM 2093 O O . ASP A 1 263 ? -3.013 43.899 0.155 1.00 19.09 338 ASP A O 1
ATOM 2098 N N . ASP A 1 264 ? -2.784 43.843 2.385 1.00 20.18 339 ASP A N 1
ATOM 2099 C CA . ASP A 1 264 ? -2.310 42.432 2.439 1.00 20.54 339 ASP A CA 1
ATOM 2100 C C . ASP A 1 264 ? -3.502 41.493 2.111 1.00 19.26 339 ASP A C 1
ATOM 2101 O O . ASP A 1 264 ? -4.622 41.678 2.627 1.00 17.28 339 ASP A O 1
ATOM 2106 N N . ILE A 1 265 ? -3.274 40.514 1.211 1.00 16.33 340 ILE A N 1
ATOM 2107 C CA . ILE A 1 265 ? -4.368 39.589 0.784 1.00 16.25 340 ILE A CA 1
ATOM 2108 C C . ILE A 1 265 ? -5.001 38.852 1.976 1.00 15.83 340 ILE A C 1
ATOM 2109 O O . ILE A 1 265 ? -6.196 38.515 1.928 1.00 18.14 340 ILE A O 1
ATOM 2114 N N . ASP A 1 266 ? -4.227 38.593 3.026 1.00 17.19 341 ASP A N 1
ATOM 2115 C CA . ASP A 1 266 ? -4.829 37.877 4.161 1.00 19.38 341 ASP A CA 1
ATOM 2116 C C . ASP A 1 266 ? -5.571 38.744 5.172 1.00 21.53 341 ASP A C 1
ATOM 2117 O O . ASP A 1 266 ? -6.096 38.238 6.149 1.00 21.49 341 ASP A O 1
ATOM 2122 N N . LYS A 1 267 ? -5.627 40.047 4.912 1.00 20.72 342 LYS A N 1
ATOM 2123 C CA . LYS A 1 267 ? -6.432 40.951 5.728 1.00 22.06 342 LYS A CA 1
ATOM 2124 C C . LYS A 1 267 ? -7.688 41.460 4.973 1.00 22.48 342 LYS A C 1
ATOM 2125 O O . LYS A 1 267 ? -8.455 42.246 5.493 1.00 21.90 342 LYS A O 1
ATOM 2131 N N . ILE A 1 268 ? -7.862 40.997 3.728 1.00 18.90 343 ILE A N 1
ATOM 2132 C CA . ILE A 1 268 ? -9.007 41.386 2.906 1.00 21.79 343 ILE A CA 1
ATOM 2133 C C . ILE A 1 268 ? -10.245 40.742 3.565 1.00 22.80 343 ILE A C 1
ATOM 2134 O O . ILE A 1 268 ? -10.260 39.539 3.903 1.00 21.78 343 ILE A O 1
ATOM 2139 N N . LYS A 1 269 ? -11.260 41.564 3.718 1.00 22.83 344 LYS A N 1
ATOM 2140 C CA . LYS A 1 269 ? -12.506 41.067 4.294 1.00 23.87 344 LYS A CA 1
ATOM 2141 C C . LYS A 1 269 ? -13.544 40.837 3.215 1.00 20.41 344 LYS A C 1
ATOM 2142 O O . LYS A 1 269 ? -13.472 41.427 2.143 1.00 18.68 344 LYS A O 1
ATOM 2148 N N . PRO A 1 270 ? -14.590 40.065 3.532 1.00 19.51 345 PRO A N 1
ATOM 2149 C CA . PRO A 1 270 ? -15.462 39.692 2.477 1.00 17.62 345 PRO A CA 1
ATOM 2150 C C . PRO A 1 270 ? -16.213 40.830 1.867 1.00 17.94 345 PRO A C 1
ATOM 2151 O O . PRO A 1 270 ? -16.613 40.704 0.737 1.00 20.50 345 PRO A O 1
ATOM 2155 N N . SER A 1 271 ? -16.397 41.944 2.617 1.00 17.11 346 SER A N 1
ATOM 2156 C CA . SER A 1 271 ? -17.096 43.148 2.123 1.00 19.03 346 SER A CA 1
ATOM 2157 C C . SER A 1 271 ? -16.182 44.077 1.255 1.00 17.10 346 SER A C 1
ATOM 2158 O O . SER A 1 271 ? -16.676 45.103 0.686 1.00 17.52 346 SER A O 1
ATOM 2161 N N . GLU A 1 272 ? -14.898 43.709 1.110 1.00 14.32 347 GLU A N 1
ATOM 2162 C CA . GLU A 1 272 ? -13.929 44.578 0.370 1.00 14.19 347 GLU A CA 1
ATOM 2163 C C . GLU A 1 272 ? -14.517 44.984 -1.031 1.00 16.20 347 GLU A C 1
ATOM 2164 O O . GLU A 1 272 ? -14.869 44.152 -1.861 1.00 15.99 347 GLU A O 1
ATOM 2170 N N . SER A 1 273 ? -14.574 46.288 -1.302 1.00 14.44 348 SER A N 1
ATOM 2171 C CA . SER A 1 273 ? -15.188 46.693 -2.521 1.00 14.15 348 SER A CA 1
ATOM 2172 C C . SER A 1 273 ? -14.175 47.213 -3.554 1.00 12.68 348 SER A C 1
ATOM 2173 O O . SER A 1 273 ? -14.541 47.509 -4.725 1.00 16.69 348 SER A O 1
ATOM 2176 N N . ASN A 1 274 ? -12.910 47.332 -3.186 1.00 14.91 349 ASN A N 1
ATOM 2177 C CA . ASN A 1 274 ? -11.922 47.856 -4.166 1.00 12.99 349 ASN A CA 1
ATOM 2178 C C . ASN A 1 274 ? -11.002 46.734 -4.747 1.00 13.26 349 ASN A C 1
ATOM 2179 O O . ASN A 1 274 ? -10.843 45.688 -4.140 1.00 12.76 349 ASN A O 1
ATOM 2184 N N . VAL A 1 275 ? -10.471 46.996 -5.946 1.00 11.21 350 VAL A N 1
ATOM 2185 C CA . VAL A 1 275 ? -9.428 46.199 -6.567 1.00 10.90 350 VAL A CA 1
ATOM 2186 C C . VAL A 1 275 ? -8.331 47.160 -7.026 1.00 11.89 350 VAL A C 1
ATOM 2187 O O . VAL A 1 275 ? -8.632 48.385 -7.190 1.00 12.46 350 VAL A O 1
ATOM 2191 N N . THR A 1 276 ? -7.114 46.651 -7.208 1.00 10.95 351 THR A N 1
ATOM 2192 C CA . THR A 1 276 ? -6.027 47.470 -7.728 1.00 10.75 351 THR A CA 1
ATOM 2193 C C . THR A 1 276 ? -5.559 46.749 -9.023 1.00 12.45 351 THR A C 1
ATOM 2194 O O . THR A 1 276 ? -5.279 45.534 -9.011 1.00 11.60 351 THR A O 1
ATOM 2198 N N . ILE A 1 277 ? -5.469 47.522 -10.098 1.00 10.39 352 ILE A N 1
ATOM 2199 C CA . ILE A 1 277 ? -4.911 46.966 -11.386 1.00 11.05 352 ILE A CA 1
ATOM 2200 C C . ILE A 1 277 ? -3.443 47.261 -11.536 1.00 9.91 352 ILE A C 1
ATOM 2201 O O . ILE A 1 277 ? -3.029 48.452 -11.495 1.00 9.12 352 ILE A O 1
ATOM 2206 N N . LEU A 1 278 ? -2.628 46.201 -11.618 1.00 8.17 353 LEU A N 1
ATOM 2207 C CA . LEU A 1 278 ? -1.162 46.329 -11.650 1.00 9.37 353 LEU A CA 1
ATOM 2208 C C . LEU A 1 278 ? -0.630 46.320 -13.062 1.00 8.86 353 LEU A C 1
ATOM 2209 O O . LEU A 1 278 ? 0.603 46.577 -13.309 1.00 12.82 353 LEU A O 1
ATOM 2214 N N . GLY A 1 279 ? -1.495 45.931 -13.984 1.00 10.72 354 GLY A N 1
ATOM 2215 C CA . GLY A 1 279 ? -1.010 45.944 -15.368 1.00 10.12 354 GLY A CA 1
ATOM 2216 C C . GLY A 1 279 ? -1.975 45.166 -16.194 1.00 10.06 354 GLY A C 1
ATOM 2217 O O . GLY A 1 279 ? -2.922 44.512 -15.722 1.00 9.13 354 GLY A O 1
ATOM 2218 N N . ARG A 1 280 ? -1.785 45.266 -17.491 1.00 8.31 355 ARG A N 1
ATOM 2219 C CA . ARG A 1 280 ? -2.650 44.476 -18.425 1.00 7.66 355 ARG A CA 1
ATOM 2220 C C . ARG A 1 280 ? -1.899 44.084 -19.705 1.00 10.08 355 ARG A C 1
ATOM 2221 O O . ARG A 1 280 ? -1.212 44.991 -20.288 1.00 11.86 355 ARG A O 1
ATOM 2229 N N . PHE A 1 281 ? -1.948 42.802 -20.158 1.00 8.93 356 PHE A N 1
ATOM 2230 C CA . PHE A 1 281 ? -1.177 42.311 -21.264 1.00 9.38 356 PHE A CA 1
ATOM 2231 C C . PHE A 1 281 ? -2.227 42.149 -22.357 1.00 9.75 356 PHE A C 1
ATOM 2232 O O . PHE A 1 281 ? -3.087 41.279 -22.293 1.00 9.31 356 PHE A O 1
ATOM 2240 N N . ASP A 1 282 ? -2.140 43.046 -23.345 1.00 8.62 357 ASP A N 1
ATOM 2241 C CA . ASP A 1 282 ? -3.118 42.983 -24.412 1.00 9.36 357 ASP A CA 1
ATOM 2242 C C . ASP A 1 282 ? -2.525 42.115 -25.557 1.00 7.04 357 ASP A C 1
ATOM 2243 O O . ASP A 1 282 ? -1.303 41.875 -25.679 1.00 8.91 357 ASP A O 1
ATOM 2248 N N . TYR A 1 283 ? -3.431 41.617 -26.394 1.00 9.08 358 TYR A N 1
ATOM 2249 C CA . TYR A 1 283 ? -3.036 40.799 -27.513 1.00 7.44 358 TYR A CA 1
ATOM 2250 C C . TYR A 1 283 ? -4.188 40.865 -28.515 1.00 9.36 358 TYR A C 1
ATOM 2251 O O . TYR A 1 283 ? -5.107 41.711 -28.342 1.00 10.02 358 TYR A O 1
ATOM 2260 N N . SER A 1 284 ? -4.140 40.060 -29.576 1.00 11.20 359 SER A N 1
ATOM 2261 C CA . SER A 1 284 ? -5.197 40.235 -30.622 1.00 10.66 359 SER A CA 1
ATOM 2262 C C . SER A 1 284 ? -5.950 38.953 -30.904 1.00 10.94 359 SER A C 1
ATOM 2263 O O . SER A 1 284 ? -5.460 37.852 -30.649 1.00 10.64 359 SER A O 1
ATOM 2266 N N . GLN A 1 285 ? -7.122 39.097 -31.481 1.00 9.84 360 GLN A N 1
ATOM 2267 C CA . GLN A 1 285 ? -7.878 37.962 -32.044 1.00 11.26 360 GLN A CA 1
ATOM 2268 C C . GLN A 1 285 ? -8.068 36.795 -31.072 1.00 11.46 360 GLN A C 1
ATOM 2269 O O . GLN A 1 285 ? -7.780 35.610 -31.436 1.00 12.30 360 GLN A O 1
ATOM 2275 N N . CYS A 1 286 ? -8.559 37.104 -29.892 1.00 12.47 361 CYS A N 1
ATOM 2276 C CA . CYS A 1 286 ? -8.848 36.053 -28.947 1.00 14.07 361 CYS A CA 1
ATOM 2277 C C . CYS A 1 286 ? -10.135 36.471 -28.270 1.00 15.98 361 CYS A C 1
ATOM 2278 O O . CYS A 1 286 ? -10.166 36.667 -27.064 1.00 16.91 361 CYS A O 1
ATOM 2281 N N . ASP A 1 287 ? -11.196 36.630 -29.044 1.00 14.72 362 ASP A N 1
ATOM 2282 C CA . ASP A 1 287 ? -12.465 37.061 -28.493 1.00 17.39 362 ASP A CA 1
ATOM 2283 C C . ASP A 1 287 ? -13.545 35.944 -28.416 1.00 16.33 362 ASP A C 1
ATOM 2284 O O . ASP A 1 287 ? -14.716 36.220 -28.109 1.00 16.24 362 ASP A O 1
ATOM 2289 N N . ILE A 1 288 ? -13.175 34.708 -28.663 1.00 14.09 363 ILE A N 1
ATOM 2290 C CA . ILE A 1 288 ? -14.064 33.560 -28.377 1.00 14.15 363 ILE A CA 1
ATOM 2291 C C . ILE A 1 288 ? -13.784 33.110 -26.946 1.00 15.23 363 ILE A C 1
ATOM 2292 O O . ILE A 1 288 ? -12.693 33.396 -26.413 1.00 15.94 363 ILE A O 1
ATOM 2297 N N . TRP A 1 289 ? -14.752 32.487 -26.278 1.00 14.49 364 TRP A N 1
ATOM 2298 C CA . TRP A 1 289 ? -14.412 32.090 -24.898 1.00 16.83 364 TRP A CA 1
ATOM 2299 C C . TRP A 1 289 ? -13.958 30.630 -24.739 1.00 16.69 364 TRP A C 1
ATOM 2300 O O . TRP A 1 289 ? -14.097 29.812 -25.658 1.00 16.42 364 TRP A O 1
ATOM 2311 N N . TYR A 1 290 ? -13.368 30.342 -23.573 1.00 14.77 365 TYR A N 1
ATOM 2312 C CA . TYR A 1 290 ? -12.704 29.049 -23.194 1.00 13.84 365 TYR A CA 1
ATOM 2313 C C . TYR A 1 290 ? -11.357 28.929 -23.888 1.00 15.97 365 TYR A C 1
ATOM 2314 O O . TYR A 1 290 ? -11.115 28.055 -24.729 1.00 14.70 365 TYR A O 1
ATOM 2323 N N . MET A 1 291 ? -10.500 29.908 -23.576 1.00 14.00 366 MET A N 1
ATOM 2324 C CA . MET A 1 291 ? -9.171 30.006 -24.214 1.00 8.96 366 MET A CA 1
ATOM 2325 C C . MET A 1 291 ? -8.260 30.172 -23.029 1.00 8.34 366 MET A C 1
ATOM 2326 O O . MET A 1 291 ? -8.365 31.243 -22.316 1.00 12.16 366 MET A O 1
ATOM 2331 N N . ARG A 1 292 ? -7.403 29.165 -22.753 1.00 8.17 367 ARG A N 1
ATOM 2332 C CA . ARG A 1 292 ? -6.735 29.202 -21.463 1.00 7.70 367 ARG A CA 1
ATOM 2333 C C . ARG A 1 292 ? -5.248 29.434 -21.610 1.00 10.52 367 ARG A C 1
ATOM 2334 O O . ARG A 1 292 ? -4.611 28.842 -22.472 1.00 13.07 367 ARG A O 1
ATOM 2342 N N . PHE A 1 293 ? -4.712 30.267 -20.753 1.00 9.05 368 PHE A N 1
ATOM 2343 C CA . PHE A 1 293 ? -3.239 30.456 -20.716 1.00 10.16 368 PHE A CA 1
ATOM 2344 C C . PHE A 1 293 ? -2.615 29.460 -19.697 1.00 9.66 368 PHE A C 1
ATOM 2345 O O . PHE A 1 293 ? -3.302 28.909 -18.844 1.00 11.92 368 PHE A O 1
ATOM 2353 N N . SER A 1 294 ? -1.281 29.322 -19.789 1.00 9.49 369 SER A N 1
ATOM 2354 C CA . SER A 1 294 ? -0.589 28.444 -18.845 1.00 9.33 369 SER A CA 1
ATOM 2355 C C . SER A 1 294 ? 0.702 29.120 -18.445 1.00 8.97 369 SER A C 1
ATOM 2356 O O . SER A 1 294 ? 1.133 30.067 -19.095 1.00 9.48 369 SER A O 1
ATOM 2359 N N . MET A 1 295 ? 1.257 28.724 -17.311 1.00 10.14 370 MET A N 1
ATOM 2360 C CA . MET A 1 295 ? 2.605 29.186 -16.896 1.00 9.41 370 MET A CA 1
ATOM 2361 C C . MET A 1 295 ? 3.591 28.029 -16.762 1.00 9.73 370 MET A C 1
ATOM 2362 O O . MET A 1 295 ? 3.198 26.884 -16.610 1.00 11.19 370 MET A O 1
ATOM 2367 N N . ASP A 1 296 ? 4.860 28.324 -16.795 1.00 9.51 371 ASP A N 1
ATOM 2368 C CA . ASP A 1 296 ? 5.875 27.331 -16.479 1.00 9.73 371 ASP A CA 1
ATOM 2369 C C . ASP A 1 296 ? 5.840 27.010 -14.938 1.00 9.35 371 ASP A C 1
ATOM 2370 O O . ASP A 1 296 ? 5.196 27.711 -14.089 1.00 9.63 371 ASP A O 1
ATOM 2375 N N . PHE A 1 297 ? 6.631 25.999 -14.584 1.00 8.66 372 PHE A N 1
ATOM 2376 C CA . PHE A 1 297 ? 6.557 25.477 -13.211 1.00 8.88 372 PHE A CA 1
ATOM 2377 C C . PHE A 1 297 ? 7.004 26.659 -12.225 1.00 7.36 372 PHE A C 1
ATOM 2378 O O . PHE A 1 297 ? 6.452 26.824 -11.121 1.00 10.88 372 PHE A O 1
ATOM 2386 N N . TRP A 1 298 ? 7.952 27.443 -12.652 1.00 9.20 373 TRP A N 1
ATOM 2387 C CA . TRP A 1 298 ? 8.544 28.481 -11.780 1.00 9.24 373 TRP A CA 1
ATOM 2388 C C . TRP A 1 298 ? 7.754 29.777 -11.790 1.00 9.33 373 TRP A C 1
ATOM 2389 O O . TRP A 1 298 ? 8.026 30.683 -10.974 1.00 10.46 373 TRP A O 1
ATOM 2400 N N . GLN A 1 299 ? 6.753 29.860 -12.694 1.00 8.97 374 GLN A N 1
ATOM 2401 C CA . GLN A 1 299 ? 6.021 31.116 -12.934 1.00 7.90 374 GLN A CA 1
ATOM 2402 C C . GLN A 1 299 ? 6.882 32.294 -13.423 1.00 8.45 374 GLN A C 1
ATOM 2403 O O . GLN A 1 299 ? 6.617 33.456 -13.102 1.00 10.10 374 GLN A O 1
ATOM 2409 N N . LYS A 1 300 ? 7.885 31.935 -14.266 1.00 9.48 375 LYS A N 1
ATOM 2410 C CA . LYS A 1 300 ? 8.696 32.955 -14.914 1.00 10.04 375 LYS A CA 1
ATOM 2411 C C . LYS A 1 300 ? 8.007 33.369 -16.208 1.00 11.56 375 LYS A C 1
ATOM 2412 O O . LYS A 1 300 ? 8.301 34.493 -16.659 1.00 11.98 375 LYS A O 1
ATOM 2418 N N . MET A 1 301 ? 7.090 32.531 -16.733 1.00 9.79 376 MET A N 1
ATOM 2419 C CA . MET A 1 301 ? 6.556 32.847 -18.053 1.00 9.96 376 MET A CA 1
ATOM 2420 C C . MET A 1 301 ? 5.138 32.428 -18.182 1.00 10.69 376 MET A C 1
ATOM 2421 O O . MET A 1 301 ? 4.665 31.578 -17.463 1.00 9.92 376 MET A O 1
ATOM 2426 N N . LEU A 1 302 ? 4.481 33.022 -19.191 1.00 7.94 377 LEU A N 1
ATOM 2427 C CA . LEU A 1 302 ? 3.042 32.755 -19.371 1.00 7.51 377 LEU A CA 1
ATOM 2428 C C . LEU A 1 302 ? 2.794 32.661 -20.900 1.00 9.47 377 LEU A C 1
ATOM 2429 O O . LEU A 1 302 ? 3.311 33.523 -21.660 1.00 10.46 377 LEU A O 1
ATOM 2434 N N . ALA A 1 303 ? 1.999 31.631 -21.336 1.00 7.48 378 ALA A N 1
ATOM 2435 C CA . ALA A 1 303 ? 1.684 31.489 -22.725 1.00 7.41 378 ALA A CA 1
ATOM 2436 C C . ALA A 1 303 ? 0.234 31.459 -22.961 1.00 9.53 378 ALA A C 1
ATOM 2437 O O . ALA A 1 303 ? -0.493 30.765 -22.251 1.00 11.18 378 ALA A O 1
ATOM 2439 N N . LEU A 1 304 ? -0.201 32.068 -24.070 1.00 9.05 379 LEU A N 1
ATOM 2440 C CA . LEU A 1 304 ? -1.622 32.023 -24.436 1.00 8.30 379 LEU A CA 1
ATOM 2441 C C . LEU A 1 304 ? -1.657 31.926 -25.933 1.00 8.97 379 LEU A C 1
ATOM 2442 O O . LEU A 1 304 ? -0.984 32.698 -26.631 1.00 9.61 379 LEU A O 1
ATOM 2447 N N . GLY A 1 305 ? -2.538 31.069 -26.450 1.00 8.06 380 GLY A N 1
ATOM 2448 C CA . GLY A 1 305 ? -2.732 31.073 -27.914 1.00 8.63 380 GLY A CA 1
ATOM 2449 C C . GLY A 1 305 ? -3.997 31.839 -28.251 1.00 10.16 380 GLY A C 1
ATOM 2450 O O . GLY A 1 305 ? -4.959 31.940 -27.466 1.00 10.39 380 GLY A O 1
ATOM 2451 N N . ASN A 1 306 ? -4.080 32.295 -29.486 1.00 8.11 381 ASN A N 1
ATOM 2452 C CA . ASN A 1 306 ? -5.280 32.949 -29.915 1.00 9.06 381 ASN A CA 1
ATOM 2453 C C . ASN A 1 306 ? -6.139 32.194 -30.924 1.00 10.83 381 ASN A C 1
ATOM 2454 O O . ASN A 1 306 ? -5.825 31.026 -31.233 1.00 10.50 381 ASN A O 1
ATOM 2459 N N . GLN A 1 307 ? -7.230 32.834 -31.431 1.00 9.83 382 GLN A N 1
ATOM 2460 C CA . GLN A 1 307 ? -8.158 32.045 -32.247 1.00 12.45 382 GLN A CA 1
ATOM 2461 C C . GLN A 1 307 ? -7.696 31.833 -33.711 1.00 12.82 382 GLN A C 1
ATOM 2462 O O . GLN A 1 307 ? -8.391 31.105 -34.438 1.00 14.89 382 GLN A O 1
ATOM 2468 N N . VAL A 1 308 ? -6.567 32.392 -34.131 1.00 12.30 383 VAL A N 1
ATOM 2469 C CA . VAL A 1 308 ? -6.007 32.179 -35.429 1.00 11.37 383 VAL A CA 1
ATOM 2470 C C . VAL A 1 308 ? -4.638 31.498 -35.395 1.00 11.90 383 VAL A C 1
ATOM 2471 O O . VAL A 1 308 ? -3.860 31.600 -36.339 1.00 13.59 383 VAL A O 1
ATOM 2475 N N . GLY A 1 309 ? -4.306 30.860 -34.271 1.00 10.54 384 GLY A N 1
ATOM 2476 C CA . GLY A 1 309 ? -3.099 30.089 -34.188 1.00 9.90 384 GLY A CA 1
ATOM 2477 C C . GLY A 1 309 ? -1.771 30.743 -33.809 1.00 11.39 384 GLY A C 1
ATOM 2478 O O . GLY A 1 309 ? -0.696 30.181 -34.058 1.00 13.25 384 GLY A O 1
ATOM 2479 N N . LYS A 1 310 ? -1.846 31.972 -33.296 1.00 11.14 385 LYS A N 1
ATOM 2480 C CA . LYS A 1 310 ? -0.655 32.703 -32.833 1.00 11.41 385 LYS A CA 1
ATOM 2481 C C . LYS A 1 310 ? -0.471 32.441 -31.315 1.00 10.62 385 LYS A C 1
ATOM 2482 O O . LYS A 1 310 ? -1.477 32.477 -30.544 1.00 12.37 385 LYS A O 1
ATOM 2488 N N . LEU A 1 311 ? 0.779 32.288 -30.908 1.00 10.72 386 LEU A N 1
ATOM 2489 C CA . LEU A 1 311 ? 1.118 32.113 -29.475 1.00 10.40 386 LEU A CA 1
ATOM 2490 C C . LEU A 1 311 ? 1.735 33.388 -29.018 1.00 11.17 386 LEU A C 1
ATOM 2491 O O . LEU A 1 311 ? 2.634 33.973 -29.658 1.00 13.41 386 LEU A O 1
ATOM 2496 N N . TYR A 1 312 ? 1.333 33.778 -27.810 1.00 8.66 387 TYR A N 1
ATOM 2497 C CA . TYR A 1 312 ? 1.958 34.936 -27.171 1.00 10.19 387 TYR A CA 1
ATOM 2498 C C . TYR A 1 312 ? 2.658 34.342 -25.953 1.00 11.29 387 TYR A C 1
ATOM 2499 O O . TYR A 1 312 ? 2.035 33.525 -25.214 1.00 11.37 387 TYR A O 1
ATOM 2508 N N . VAL A 1 313 ? 3.874 34.785 -25.683 1.00 8.88 388 VAL A N 1
ATOM 2509 C CA . VAL A 1 313 ? 4.555 34.333 -24.461 1.00 9.21 388 VAL A CA 1
ATOM 2510 C C . VAL A 1 313 ? 5.072 35.544 -23.707 1.00 9.20 388 VAL A C 1
ATOM 2511 O O . VAL A 1 313 ? 5.822 36.378 -24.349 1.00 14.39 388 VAL A O 1
ATOM 2515 N N . TRP A 1 314 ? 4.752 35.710 -22.420 1.00 9.38 389 TRP A N 1
ATOM 2516 C CA . TRP A 1 314 ? 5.215 36.896 -21.721 1.00 7.29 389 TRP A CA 1
ATOM 2517 C C . TRP A 1 314 ? 6.263 36.364 -20.714 1.00 9.95 389 TRP A C 1
ATOM 2518 O O . TRP A 1 314 ? 6.000 35.422 -19.941 1.00 10.06 389 TRP A O 1
ATOM 2529 N N . ASP A 1 315 ? 7.391 37.049 -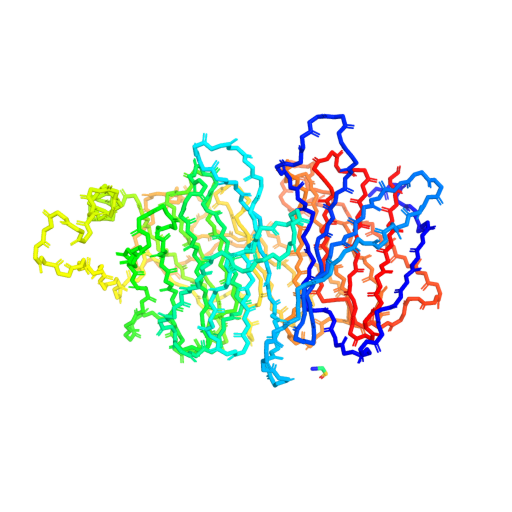20.685 1.00 8.14 390 ASP A N 1
ATOM 2530 C CA . ASP A 1 315 ? 8.452 36.897 -19.619 1.00 9.90 390 ASP A CA 1
ATOM 2531 C C . ASP A 1 315 ? 8.045 37.759 -18.444 1.00 10.56 390 ASP A C 1
ATOM 2532 O O . ASP A 1 315 ? 8.048 39.002 -18.538 1.00 10.14 390 ASP A O 1
ATOM 2537 N N . LEU A 1 316 ? 7.730 37.145 -17.299 1.00 8.87 391 LEU A N 1
ATOM 2538 C CA . LEU A 1 316 ? 7.355 37.849 -16.120 1.00 10.04 391 LEU A CA 1
ATOM 2539 C C . LEU A 1 316 ? 8.520 37.996 -15.149 1.00 11.40 391 LEU A C 1
ATOM 2540 O O . LEU A 1 316 ? 8.306 38.426 -14.012 1.00 12.19 391 LEU A O 1
ATOM 2545 N N . GLU A 1 317 ? 9.761 37.656 -15.628 1.00 10.23 392 GLU A N 1
ATOM 2546 C CA . GLU A 1 317 ? 10.929 37.802 -14.790 1.00 12.03 392 GLU A CA 1
ATOM 2547 C C . GLU A 1 317 ? 11.469 39.276 -14.852 1.00 11.69 392 GLU A C 1
ATOM 2548 O O . GLU A 1 317 ? 12.547 39.575 -15.416 1.00 13.07 392 GLU A O 1
ATOM 2554 N N . VAL A 1 318 ? 10.653 40.182 -14.312 1.00 10.41 393 VAL A N 1
ATOM 2555 C CA . VAL A 1 318 ? 10.884 41.625 -14.322 1.00 11.67 393 VAL A CA 1
ATOM 2556 C C . VAL A 1 318 ? 10.382 42.168 -13.053 1.00 10.81 393 VAL A C 1
ATOM 2557 O O . VAL A 1 318 ? 9.630 41.462 -12.339 1.00 11.03 393 VAL A O 1
ATOM 2561 N N . GLU A 1 319 ? 10.705 43.425 -12.722 1.00 12.10 394 GLU A N 1
ATOM 2562 C CA . GLU A 1 319 ? 10.483 43.840 -11.352 1.00 15.29 394 GLU A CA 1
ATOM 2563 C C . GLU A 1 319 ? 9.015 44.109 -11.001 1.00 14.71 394 GLU A C 1
ATOM 2564 O O . GLU A 1 319 ? 8.651 44.075 -9.811 1.00 14.85 394 GLU A O 1
ATOM 2570 N N . ASP A 1 320 ? 8.175 44.466 -11.994 1.00 11.37 395 ASP A N 1
ATOM 2571 C CA . ASP A 1 320 ? 6.766 44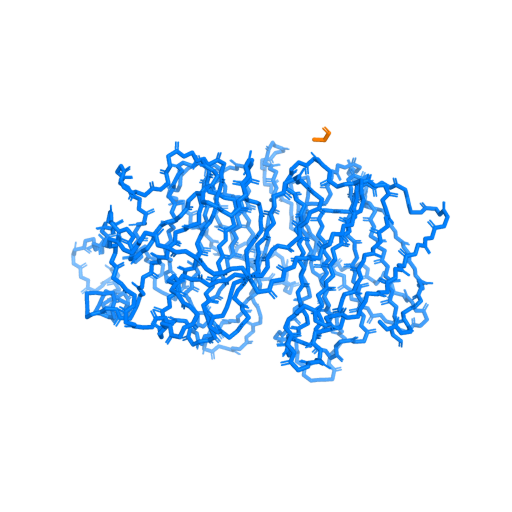.728 -11.744 1.00 12.70 395 ASP A CA 1
ATOM 2572 C C . ASP A 1 320 ? 5.969 44.081 -12.855 1.00 11.62 395 ASP A C 1
ATOM 2573 O O . ASP A 1 320 ? 6.488 43.903 -13.937 1.00 10.96 395 ASP A O 1
ATOM 2578 N N . PRO A 1 321 ? 4.709 43.739 -12.629 1.00 10.97 396 PRO A N 1
ATOM 2579 C CA . PRO A 1 321 ? 3.967 42.920 -13.630 1.00 10.91 396 PRO A CA 1
ATOM 2580 C C . PRO A 1 321 ? 3.821 43.706 -14.934 1.00 11.30 396 PRO A C 1
ATOM 2581 O O . PRO A 1 321 ? 3.930 43.098 -15.971 1.00 10.94 396 PRO A O 1
ATOM 2585 N N . HIS A 1 322 ? 3.688 45.027 -14.858 1.00 10.86 397 HIS A N 1
ATOM 2586 C CA . HIS A 1 322 ? 3.420 45.734 -16.135 1.00 9.29 397 HIS A CA 1
ATOM 2587 C C . HIS A 1 322 ? 4.673 45.799 -17.034 1.00 10.27 397 HIS A C 1
ATOM 2588 O O . HIS A 1 322 ? 4.566 46.309 -18.162 1.00 7.49 397 HIS A O 1
ATOM 2595 N N . LYS A 1 323 ? 5.849 45.388 -16.515 1.00 7.97 398 LYS A N 1
ATOM 2596 C CA . LYS A 1 323 ? 7.058 45.403 -17.344 1.00 7.94 398 LYS A CA 1
ATOM 2597 C C . LYS A 1 323 ? 7.258 44.097 -18.064 1.00 9.19 398 LYS A C 1
ATOM 2598 O O . LYS A 1 323 ? 8.326 43.921 -18.713 1.00 10.19 398 LYS A O 1
ATOM 2604 N N . ALA A 1 324 ? 6.259 43.207 -18.061 1.00 8.26 399 ALA A N 1
ATOM 2605 C CA . ALA A 1 324 ? 6.412 41.884 -18.773 1.00 10.70 399 ALA A CA 1
ATOM 2606 C C . ALA A 1 324 ? 6.794 42.072 -20.219 1.00 10.32 399 ALA A C 1
ATOM 2607 O O . ALA A 1 324 ? 6.347 43.048 -20.839 1.00 10.43 399 ALA A O 1
ATOM 2609 N N . LYS A 1 325 ? 7.644 41.198 -20.706 1.00 7.33 400 LYS A N 1
ATOM 2610 C CA . LYS A 1 325 ? 8.229 41.290 -22.062 1.00 8.86 400 LYS A CA 1
ATOM 2611 C C . LYS A 1 325 ? 7.518 40.216 -22.913 1.00 10.09 400 LYS A C 1
ATOM 2612 O O . LYS A 1 325 ? 7.632 39.015 -22.628 1.00 11.23 400 LYS A O 1
ATOM 2618 N N . CYS A 1 326 ? 6.924 40.599 -24.029 1.00 8.46 401 CYS A N 1
ATOM 2619 C CA . CYS A 1 326 ? 6.147 39.682 -24.850 1.00 9.41 401 CYS A CA 1
ATOM 2620 C C . CYS A 1 326 ? 6.925 39.239 -26.111 1.00 12.87 401 CYS A C 1
ATOM 2621 O O . CYS A 1 326 ? 7.654 40.053 -26.738 1.00 12.41 401 CYS A O 1
ATOM 2624 N N . THR A 1 327 ? 6.809 37.958 -26.437 1.00 13.49 402 THR A N 1
ATOM 2625 C CA . THR A 1 327 ? 7.400 37.355 -27.624 1.00 16.14 402 THR A CA 1
ATOM 2626 C C . THR A 1 327 ? 6.227 36.670 -28.327 1.00 14.44 402 THR A C 1
ATOM 2627 O O . THR A 1 327 ? 5.287 36.205 -27.637 1.00 15.22 402 THR A O 1
ATOM 2631 N N . THR A 1 328 ? 6.201 36.589 -29.677 1.00 12.51 403 THR A N 1
ATOM 2632 C CA . THR A 1 328 ? 5.136 35.902 -30.354 1.00 13.63 403 THR A CA 1
ATOM 2633 C C . THR A 1 328 ? 5.697 34.793 -31.202 1.00 12.28 403 THR A C 1
ATOM 2634 O O . THR A 1 328 ? 6.848 34.912 -31.726 1.00 11.65 403 THR A O 1
ATOM 2638 N N . LEU A 1 329 ? 4.932 33.725 -31.314 1.00 10.97 404 LEU A N 1
ATOM 2639 C CA . LEU A 1 329 ? 5.412 32.515 -32.068 1.00 10.65 404 LEU A CA 1
ATOM 2640 C C . LEU A 1 329 ? 4.323 32.198 -33.089 1.00 12.52 404 LEU A C 1
ATOM 2641 O O . LEU A 1 329 ? 3.123 31.982 -32.726 1.00 11.55 404 LEU A O 1
ATOM 2646 N N . THR A 1 330 ? 4.711 32.128 -34.364 1.00 11.58 405 THR A N 1
ATOM 2647 C CA . THR A 1 330 ? 3.755 31.821 -35.407 1.00 11.56 405 THR A CA 1
ATOM 2648 C C . THR A 1 330 ? 4.377 30.812 -36.348 1.00 13.56 405 THR A C 1
ATOM 2649 O O . THR A 1 330 ? 5.576 30.702 -36.422 1.00 14.84 405 THR A O 1
ATOM 2653 N N . HIS A 1 331 ? 3.499 30.118 -37.023 1.00 13.49 406 HIS A N 1
ATOM 2654 C CA . HIS A 1 331 ? 3.865 29.150 -38.058 1.00 16.85 406 HIS A CA 1
ATOM 2655 C C . HIS A 1 331 ? 2.814 29.223 -39.148 1.00 17.04 406 HIS A C 1
ATOM 2656 O O . HIS A 1 331 ? 1.570 29.265 -38.880 1.00 15.27 406 HIS A O 1
ATOM 2663 N N . HIS A 1 332 ? 3.261 29.252 -40.414 1.00 18.64 407 HIS A N 1
ATOM 2664 C CA . HIS A 1 332 ? 2.325 29.460 -41.496 1.00 19.98 407 HIS A CA 1
ATOM 2665 C C . HIS A 1 332 ? 1.259 28.366 -41.663 1.00 19.72 407 HIS A C 1
ATOM 2666 O O . HIS A 1 332 ? 0.211 28.611 -42.240 1.00 20.89 407 HIS A O 1
ATOM 2673 N N . LYS A 1 333 ? 1.462 27.170 -41.090 1.00 19.10 408 LYS A N 1
ATOM 2674 C CA . LYS A 1 333 ? 0.465 26.119 -41.197 1.00 18.60 408 LYS A CA 1
ATOM 2675 C C . LYS A 1 333 ? -0.402 26.017 -39.929 1.00 17.09 408 LYS A C 1
ATOM 2676 O O . LYS A 1 333 ? -1.332 25.198 -39.892 1.00 15.80 408 LYS A O 1
ATOM 2682 N N . CYS A 1 334 ? -0.130 26.888 -38.912 1.00 16.48 409 CYS A N 1
ATOM 2683 C CA . CYS A 1 334 ? -0.869 26.758 -37.611 1.00 14.53 409 CYS A CA 1
ATOM 2684 C C . CYS A 1 334 ? -1.874 27.926 -37.690 1.00 14.65 409 CYS A C 1
ATOM 2685 O O . CYS A 1 334 ? -1.478 29.079 -37.378 1.00 15.25 409 CYS A O 1
ATOM 2688 N N . GLY A 1 335 ? -3.105 27.647 -38.116 1.00 14.27 410 GLY A N 1
ATOM 2689 C CA . GLY A 1 335 ? -4.110 28.722 -38.213 1.00 13.94 410 GLY A CA 1
ATOM 2690 C C . GLY A 1 335 ? -5.370 28.476 -37.457 1.00 14.91 410 GLY A C 1
ATOM 2691 O O . GLY A 1 335 ? -6.259 29.291 -37.576 1.00 14.71 410 GLY A O 1
ATOM 2692 N N . ALA A 1 336 ? -5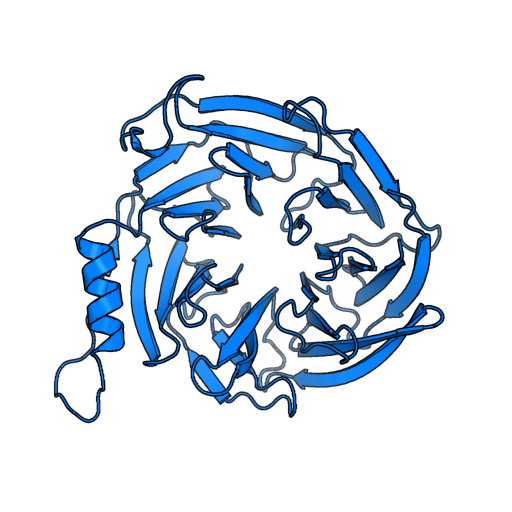.470 27.383 -36.672 1.00 14.97 411 ALA A N 1
ATOM 2693 C CA . ALA A 1 336 ? -6.727 27.105 -35.994 1.00 13.55 411 ALA A CA 1
ATOM 2694 C C . ALA A 1 336 ? -6.595 27.672 -34.559 1.00 11.97 411 ALA A C 1
ATOM 2695 O O . ALA A 1 336 ? -5.463 27.864 -34.089 1.00 13.09 411 ALA A O 1
ATOM 2697 N N . ALA A 1 337 ? -7.731 27.776 -33.881 1.00 12.22 412 ALA A N 1
ATOM 2698 C CA . ALA A 1 337 ? -7.731 28.404 -32.529 1.00 11.99 412 ALA A CA 1
ATOM 2699 C C . ALA A 1 337 ? -6.976 27.501 -31.599 1.00 12.36 412 ALA A C 1
ATOM 2700 O O . ALA A 1 337 ? -7.245 26.277 -31.580 1.00 11.54 412 ALA A O 1
ATOM 2702 N N . ILE A 1 338 ? -6.075 28.103 -30.818 1.00 9.82 413 ILE A N 1
ATOM 2703 C CA . ILE A 1 338 ? -5.282 27.358 -29.787 1.00 10.66 413 ILE A CA 1
ATOM 2704 C C . ILE A 1 338 ? -6.067 27.448 -28.496 1.00 10.95 413 ILE A C 1
ATOM 2705 O O . ILE A 1 338 ? -6.293 28.553 -27.981 1.00 11.81 413 ILE A O 1
ATOM 2710 N N . ARG A 1 339 ? -6.525 26.330 -27.926 1.00 8.94 414 ARG A N 1
ATOM 2711 C CA . ARG A 1 339 ? -7.390 26.349 -26.708 1.00 7.46 414 ARG A CA 1
ATOM 2712 C C . ARG A 1 339 ? -6.608 26.311 -25.409 1.00 7.46 414 ARG A C 1
ATOM 2713 O O . ARG A 1 339 ? -7.128 26.834 -24.364 1.00 10.14 414 ARG A O 1
ATOM 2721 N N . GLN A 1 340 ? -5.444 25.672 -25.415 1.00 6.57 415 GLN A N 1
ATOM 2722 C CA . GLN A 1 340 ? -4.631 25.651 -24.212 1.00 7.10 415 GLN A CA 1
ATOM 2723 C C . GLN A 1 340 ? -3.188 25.330 -24.618 1.00 9.19 415 GLN A C 1
ATOM 2724 O O . GLN A 1 340 ? -2.934 24.797 -25.712 1.00 8.82 415 GLN A O 1
ATOM 2730 N N . THR A 1 341 ? -2.229 25.785 -23.784 1.00 8.84 416 THR A N 1
ATOM 2731 C CA . THR A 1 341 ? -0.820 25.501 -23.941 1.00 9.66 416 THR A CA 1
ATOM 2732 C C . THR A 1 341 ? -0.334 24.791 -22.676 1.00 7.98 416 THR A C 1
ATOM 2733 O O . THR A 1 341 ? -0.990 24.792 -21.626 1.00 7.83 416 THR A O 1
ATOM 2737 N N . SER A 1 342 ? 0.823 24.171 -22.748 1.00 7.63 417 SER A N 1
ATOM 2738 C CA . SER A 1 342 ? 1.430 23.573 -21.534 1.00 8.13 417 SER A CA 1
ATOM 2739 C C . SER A 1 342 ? 2.943 23.637 -21.727 1.00 9.11 417 SER A C 1
ATOM 2740 O O . SER A 1 342 ? 3.443 23.187 -22.776 1.00 8.98 417 SER A O 1
ATOM 2743 N N . PHE A 1 343 ? 3.666 24.033 -20.685 1.00 9.38 418 PHE A N 1
ATOM 2744 C CA . PHE A 1 343 ? 5.132 23.872 -20.690 1.00 8.51 418 PHE A CA 1
ATOM 2745 C C . PHE A 1 343 ? 5.541 22.603 -20.010 1.00 10.45 418 PHE A C 1
ATOM 2746 O O . PHE A 1 343 ? 4.929 22.198 -19.013 1.00 10.93 418 PHE A O 1
ATOM 2754 N N . SER A 1 344 ? 6.661 21.998 -20.469 1.00 8.99 419 SER A N 1
ATOM 2755 C CA . SER A 1 344 ? 7.267 20.922 -19.734 1.00 9.97 419 SER A CA 1
ATOM 2756 C C . SER A 1 344 ? 7.866 21.498 -18.413 1.00 9.69 419 SER A C 1
ATOM 2757 O O . SER A 1 344 ? 7.980 22.726 -18.307 1.00 12.63 419 SER A O 1
ATOM 2760 N N . ARG A 1 345 ? 8.117 20.602 -17.484 1.00 12.94 420 ARG A N 1
ATOM 2761 C CA . ARG A 1 345 ? 8.575 21.050 -16.159 1.00 16.90 420 ARG A CA 1
ATOM 2762 C C . ARG A 1 345 ? 9.921 21.741 -16.173 1.00 20.62 420 ARG A C 1
ATOM 2763 O O . ARG A 1 345 ? 10.105 22.640 -15.354 1.00 23.16 420 ARG A O 1
ATOM 2771 N N . ASP A 1 346 ? 10.777 21.351 -17.125 1.00 21.62 421 ASP A N 1
ATOM 2772 C CA . ASP A 1 346 ? 12.087 21.964 -17.245 1.00 24.10 421 ASP A CA 1
ATOM 2773 C C . ASP A 1 346 ? 12.062 23.157 -18.150 1.00 23.54 421 ASP A C 1
ATOM 2774 O O . ASP A 1 346 ? 13.140 23.676 -18.435 1.00 23.90 421 ASP A O 1
ATOM 2779 N N . SER A 1 347 ? 10.854 23.557 -18.656 1.00 20.82 422 SER A N 1
ATOM 2780 C CA . SER A 1 347 ? 10.553 24.684 -19.476 1.00 15.43 422 SER A CA 1
ATOM 2781 C C . SER A 1 347 ? 11.167 24.605 -20.971 1.00 15.67 422 SER A C 1
ATOM 2782 O O . SER A 1 347 ? 11.148 25.532 -21.797 1.00 17.16 422 SER A O 1
ATOM 2785 N N . SER A 1 348 ? 11.593 23.442 -21.315 1.00 13.81 423 SER A N 1
ATOM 2786 C CA . SER A 1 348 ? 12.263 23.292 -22.644 1.00 14.25 423 SER A CA 1
ATOM 2787 C C . SER A 1 348 ? 11.345 23.005 -23.786 1.00 12.41 423 SER A C 1
ATOM 2788 O O . SER A 1 348 ? 11.722 23.150 -24.926 1.00 13.47 423 SER A O 1
ATOM 2791 N N . ILE A 1 349 ? 10.084 22.646 -23.464 1.00 11.46 424 ILE A N 1
ATOM 2792 C CA . ILE A 1 349 ? 9.076 22.361 -24.536 1.00 9.80 424 ILE A CA 1
ATOM 2793 C C . ILE A 1 349 ? 7.782 23.095 -24.206 1.00 10.66 424 ILE A C 1
ATOM 2794 O O . ILE A 1 349 ? 7.392 23.118 -23.028 1.00 11.15 424 ILE A O 1
ATOM 2799 N N . LEU A 1 350 ? 7.157 23.692 -25.213 1.00 8.67 425 LEU A N 1
ATOM 2800 C CA . LEU A 1 350 ? 5.765 24.284 -25.082 1.00 10.05 425 LEU A CA 1
ATOM 2801 C C . LEU A 1 350 ? 4.909 23.577 -26.088 1.00 10.46 425 LEU A C 1
ATOM 2802 O O . LEU A 1 350 ? 5.247 23.526 -27.301 1.00 11.97 425 LEU A O 1
ATOM 2807 N N . ILE A 1 351 ? 3.802 22.976 -25.638 1.00 7.80 426 ILE A N 1
ATOM 2808 C CA . ILE A 1 351 ? 2.843 22.382 -26.612 1.00 6.77 426 ILE A CA 1
ATOM 2809 C C . ILE A 1 351 ? 1.621 23.291 -26.660 1.00 8.21 426 ILE A C 1
ATOM 2810 O O . ILE A 1 351 ? 1.108 23.760 -25.582 1.00 11.17 426 ILE A O 1
ATOM 2815 N N . ALA A 1 352 ? 1.018 23.427 -27.837 1.00 7.30 427 ALA A N 1
ATOM 2816 C CA . ALA A 1 352 ? -0.277 24.113 -28.056 1.00 7.73 427 ALA A CA 1
ATOM 2817 C C . ALA A 1 352 ? -1.217 23.148 -28.705 1.00 8.05 427 ALA A C 1
ATOM 2818 O O . ALA A 1 352 ? -0.797 22.383 -29.606 1.00 9.93 427 ALA A O 1
ATOM 2820 N N . VAL A 1 353 ? -2.455 23.172 -28.273 1.00 6.53 428 VAL A N 1
ATOM 2821 C CA . VAL A 1 353 ? -3.481 22.330 -28.920 1.00 7.29 428 VAL A CA 1
ATOM 2822 C C . VAL A 1 353 ? -4.621 23.140 -29.436 1.00 8.69 428 VAL A C 1
ATOM 2823 O O . VAL A 1 353 ? -4.918 24.200 -28.894 1.00 11.00 428 VAL A O 1
ATOM 2827 N N . CYS A 1 354 ? -5.269 22.624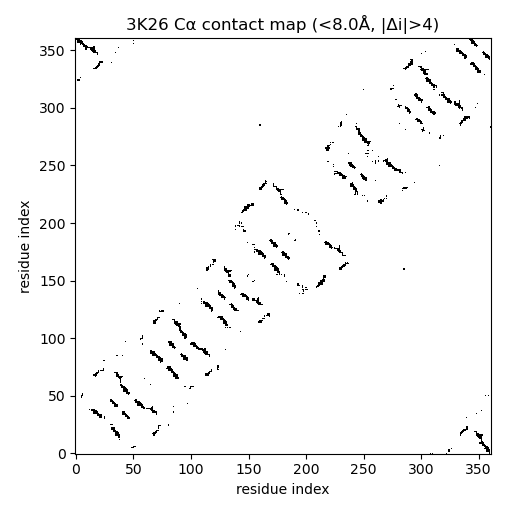 -30.498 1.00 8.77 429 CYS A N 1
ATOM 2828 C CA . CYS A 1 354 ? -6.113 23.443 -31.363 1.00 7.99 429 CYS A CA 1
ATOM 2829 C C . CYS A 1 354 ? -7.480 22.892 -31.606 1.00 10.45 429 CYS A C 1
ATOM 2830 O O . CYS A 1 354 ? -7.755 21.711 -31.453 1.00 9.68 429 CYS A O 1
ATOM 2833 N N . ASP A 1 355 ? -8.365 23.764 -32.085 1.00 11.04 430 ASP A N 1
ATOM 2834 C CA . ASP A 1 355 ? -9.741 23.378 -32.426 1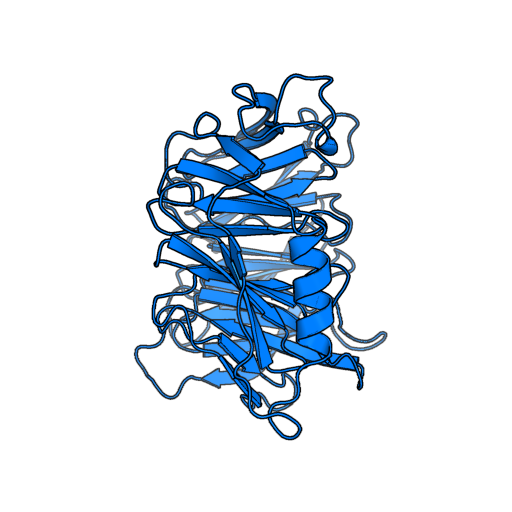.00 9.18 430 ASP A CA 1
ATOM 2835 C C . ASP A 1 355 ? -9.925 22.395 -33.598 1.00 13.10 430 ASP A C 1
ATOM 2836 O O . ASP A 1 355 ? -10.998 21.820 -33.728 1.00 14.66 430 ASP A O 1
ATOM 2841 N N . ASP A 1 356 ? -8.899 22.299 -34.433 1.00 13.23 431 ASP A N 1
ATOM 2842 C CA . ASP A 1 356 ? -8.929 21.323 -35.540 1.00 14.29 431 ASP A CA 1
ATOM 2843 C C . ASP A 1 356 ? -8.247 20.015 -35.142 1.00 14.25 431 ASP A C 1
ATOM 2844 O O . ASP A 1 356 ? -7.974 19.210 -36.005 1.00 15.13 431 ASP A O 1
ATOM 2849 N N . ALA A 1 357 ? -7.981 19.779 -33.848 1.00 11.75 432 ALA A N 1
ATOM 2850 C CA . ALA A 1 357 ? -7.359 18.565 -33.280 1.00 10.44 432 ALA A CA 1
ATOM 2851 C C . ALA A 1 357 ? -5.879 18.458 -33.573 1.00 9.33 432 ALA A C 1
ATOM 2852 O O . ALA A 1 357 ? -5.270 17.429 -33.348 1.00 11.10 432 ALA A O 1
ATOM 2854 N N . SER A 1 358 ? -5.260 19.567 -33.963 1.00 8.71 433 SER A N 1
ATOM 2855 C CA . SER A 1 358 ? -3.798 19.614 -34.096 1.00 9.18 433 SER A CA 1
ATOM 2856 C C . SER A 1 358 ? -3.066 19.952 -32.796 1.00 10.57 433 SER A C 1
ATOM 2857 O O . SER A 1 358 ? -3.617 20.606 -31.850 1.00 10.21 433 SER A O 1
ATOM 2860 N N . ILE A 1 359 ? -1.820 19.540 -32.813 1.00 8.75 434 ILE A N 1
ATOM 2861 C CA . ILE A 1 359 ? -0.886 19.631 -31.659 1.00 8.46 434 ILE A CA 1
ATOM 2862 C C . ILE A 1 359 ? 0.348 20.235 -32.234 1.00 10.93 434 ILE A C 1
ATOM 2863 O O . ILE A 1 359 ? 0.853 19.729 -33.252 1.00 11.85 434 ILE A O 1
ATOM 2868 N N . TRP A 1 360 ? 0.959 21.204 -31.531 1.00 9.04 435 TRP A N 1
ATOM 2869 C CA . TRP A 1 360 ? 2.086 21.888 -32.125 1.00 7.91 435 TRP A CA 1
ATOM 2870 C C . TRP A 1 360 ? 3.153 21.870 -31.043 1.00 7.55 435 TRP A C 1
ATOM 2871 O O . TRP A 1 360 ? 2.874 22.248 -29.893 1.00 9.28 435 TRP A O 1
ATOM 2882 N N . ARG A 1 361 ? 4.393 21.534 -31.397 1.00 6.41 436 ARG A N 1
ATOM 2883 C CA . ARG A 1 361 ? 5.455 21.421 -30.388 1.00 8.01 436 ARG A CA 1
ATOM 2884 C C . ARG A 1 361 ? 6.537 22.510 -30.666 1.00 9.25 436 ARG A C 1
ATOM 2885 O O . ARG A 1 361 ? 7.058 22.585 -31.811 1.00 9.19 436 ARG A O 1
ATOM 2893 N N . TRP A 1 362 ? 6.822 23.312 -29.645 1.00 8.55 437 TRP A N 1
ATOM 2894 C CA . TRP A 1 362 ? 7.853 24.358 -29.827 1.00 10.04 437 TRP A CA 1
ATOM 2895 C C . TRP A 1 362 ? 8.935 24.049 -28.804 1.00 12.21 437 TRP A C 1
ATOM 2896 O O . TRP A 1 362 ? 8.634 23.826 -27.612 1.00 12.75 437 TRP A O 1
ATOM 2907 N N . ASP A 1 363 ? 10.180 24.034 -29.236 1.00 12.25 438 ASP A N 1
ATOM 2908 C C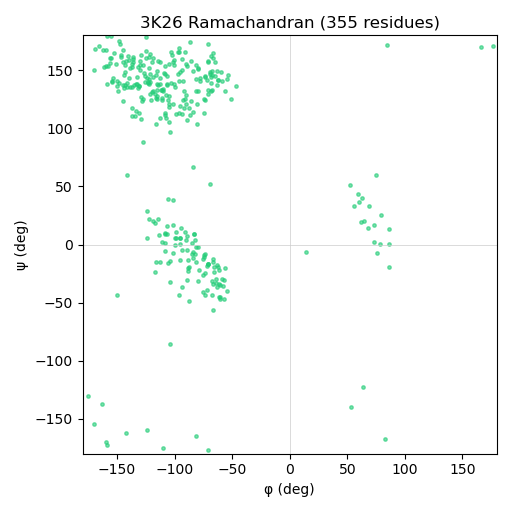A . ASP A 1 363 ? 11.262 23.702 -28.332 1.00 12.38 438 ASP A CA 1
ATOM 2909 C C . ASP A 1 363 ? 12.141 24.900 -28.095 1.00 15.49 438 ASP A C 1
ATOM 2910 O O . ASP A 1 363 ? 12.379 25.670 -29.016 1.00 15.95 438 ASP A O 1
ATOM 2915 N N . ARG A 1 364 ? 12.622 25.026 -26.875 1.00 18.74 439 ARG A N 1
ATOM 2916 C CA . ARG A 1 364 ? 13.399 26.250 -26.532 1.00 23.23 439 ARG A CA 1
ATOM 2917 C C . ARG A 1 364 ? 14.753 26.038 -27.120 1.00 23.46 439 ARG A C 1
ATOM 2918 O O . ARG A 1 364 ? 15.454 25.034 -26.797 1.00 24.70 439 ARG A O 1
ATOM 2938 N N . GLN B 2 6 ? -16.880 28.936 -30.250 1.00 43.77 5 GLN B N 1
ATOM 2939 C CA . GLN B 2 6 ? -16.068 29.173 -31.500 1.00 46.02 5 GLN B CA 1
ATOM 2940 C C . GLN B 2 6 ? -16.545 30.328 -32.406 1.00 46.37 5 GLN B C 1
ATOM 2941 O O . GLN B 2 6 ? -17.469 31.066 -32.052 1.00 48.17 5 GLN B O 1
#

B-factor: mean 15.51, std 9.09, range [2.0, 64.72]

InterPro domains:
  IPR001680 WD40 repeat [PF00400] (181-219)
  IPR001680 WD40 repeat [PF00400] (233-263)
  IPR001680 WD40 repeat [PF00400] (401-438)
  IPR001680 WD40 repeat [PS50082] (186-228)
  IPR001680 WD40 repeat [PS50082] (232-273)
  IPR001680 WD40 repeat [SM00320] (81-125)
  IPR001680 WD40 repeat [SM00320] (131-176)
  IPR001680 WD40 repeat [SM00320] (179-219)
  IPR001680 WD40 repeat [SM00320] (222-264)
  IPR001680 WD40 repeat [SM00320] (295-332)
  IPR001680 WD40 repeat [SM00320] (397-438)
  IPR015943 WD40/YVTN repeat-like-containing domain superfamily [G3DSA:2.130.10.10] (74-441)
  IPR019775 WD40 repeat, conserved site [PS00678] (206-220)
  IPR036322 WD40-repeat-containing domain superfamily [SSF50978] (81-438)
  IPR051243 Polycomb group WD repeat-containing protein [PTHR10253] (59-440)

Radius of gyration: 19.54 Å; Cα contacts (8 Å, |Δi|>4): 1032; chains: 2; bounding box: 42×49×52 Å

GO terms:
  GO:0005515 protein binding (F, IPI)
  GO:0001222 transcription corepressor binding (F, IPI)
  GO:0008047 enzyme activator activity (F, IDA)
  GO:0035098 ESC/E(Z) complex (C, IDA)
  GO:0008047 enzyme activator activity (F, IMP)
  GO:0005654 nucleoplasm (C, TAS)
  GO:0042802 identical protein binding (F, IPI)
  GO:0005654 nucleoplasm (C, IDA)

Secondary structure (DSSP, 8-state):
---EEEEEEE-TT-S-EEEEEE-TTPPTTSPEEEEEEETTEEEEEEE-GGG-EEEEEEEE-S-TT--EEEEEEEE-TTT--EEEEEEETT-EEEEE-TTT--EEEEEES--S-EEEEEE-SS-TTEEEEEETTS-EEEEETTTTEEEEEE-STTS-SS-EEEEEE-TTSSEEEEEETTS-EEEEES-SHHHHHHHHHHHT--GGG-SSPPPPEEE---SEEE-SS-SS---EEEEETTEEEEE-SSSEEEEEEESSTT--GGG--TT---EEEEEEEE-SS--SS----EE-TTSSEEEEE-TTS-EEEEE--SSSGGG-EEEEE--TT--SPEEEEEE-TTSSEEEEEETTSEEEEEE-/-

CATH classification: 2.130.10.10

Foldseek 3Di:
DPKFFQDKDFDPVQFFFQEKEWDQLDDPPDFTKMWIFFQQKIWIWGADPSRDTHTDDMQGDPDSRFTWREKEWFADPVPSQIWMWIFFAQQKIFIARNVVRDGPDIDHDLSGTWQYWYAQQPQRQWIWTFGQSQWIWIAGNVQRDTLAIEAAPQGGPGGWAEKEAAPRRQWMWTFWFVQKIFIAGQVPPVNVVSVVVSVVDHVVVDPDDRDYHYHYATFAMDNPPDPGTWHEWYDDHQWIWTDFLPQKTWIKHFDDDPDDNVVRGHVGHDMGTQAMDGHDAANDDQWYKDAAPVRQKIWTWHQQQKIKMWGCPDDTNRPTDIDIHHDPVRTGGFNYWYAHNVRQWIWTTGRSRMIIIIGD

Organism: Homo sapiens (NCBI:txid9606)

Solvent-accessible surface area: 15496 Å² total

Nearest PDB structures (foldseek):
  7msb-assembly1_A  TM=1.001E+00  e=4.922E-73  Homo sapiens
  6v3x-assembly1_A  TM=1.000E+00  e=2.041E-71  Homo sapiens
  3ijc-assembly1_A  TM=9.990E-01  e=2.013E-70  Homo sapiens
  7kxt-assembly2_B  TM=9.895E-01  e=1.784E-69  Homo sapiens
  5wuk-assembly1_A  TM=9.889E-01  e=4.120E-68  Homo sapiens